Protein AF-A0A8R2D3Z2-F1 (afdb_monomer_lite)

InterPro domains:
  IPR041611 SKICH domain [PF17751] (32-116)

Structure (mmCIF, N/CA/C/O backbone):
data_AF-A0A8R2D3Z2-F1
#
_entry.id   AF-A0A8R2D3Z2-F1
#
loop_
_atom_site.group_PDB
_atom_site.id
_atom_site.type_symbol
_atom_site.label_atom_id
_atom_site.label_alt_id
_atom_site.label_comp_id
_atom_site.label_asym_id
_atom_site.label_entity_id
_atom_site.label_seq_id
_atom_site.pdbx_PDB_ins_code
_atom_site.Cartn_x
_atom_site.Cartn_y
_atom_site.Cartn_z
_atom_site.occupancy
_atom_site.B_iso_or_equiv
_atom_site.auth_seq_id
_atom_site.auth_comp_id
_atom_site.auth_asym_id
_atom_site.auth_atom_id
_atom_site.pdbx_PDB_model_num
ATOM 1 N N . MET A 1 1 ? -45.290 -28.062 -8.069 1.00 36.41 1 MET A N 1
ATOM 2 C CA . MET A 1 1 ? -44.307 -27.201 -8.755 1.00 36.41 1 MET A CA 1
ATOM 3 C C . MET A 1 1 ? -43.462 -26.622 -7.651 1.00 36.41 1 MET A C 1
ATOM 5 O O . MET A 1 1 ? -43.869 -25.654 -7.027 1.00 36.41 1 MET A O 1
ATOM 9 N N . ASP A 1 2 ? -42.390 -27.333 -7.330 1.00 35.09 2 ASP A N 1
ATOM 10 C CA . ASP A 1 2 ? -41.482 -26.964 -6.255 1.00 35.09 2 ASP A CA 1
ATOM 11 C C . ASP A 1 2 ? -40.585 -25.831 -6.749 1.00 35.09 2 ASP A C 1
ATOM 13 O O . ASP A 1 2 ? -39.904 -25.960 -7.770 1.00 35.09 2 ASP A O 1
ATOM 17 N N . GLU A 1 3 ? -40.643 -24.695 -6.059 1.00 37.62 3 GLU A N 1
ATOM 18 C CA . GLU A 1 3 ? -39.737 -23.580 -6.294 1.00 37.62 3 GLU A CA 1
ATOM 19 C C . GLU A 1 3 ? -38.318 -24.009 -5.911 1.00 37.62 3 GLU A C 1
ATOM 21 O O . GLU A 1 3 ? -37.995 -24.257 -4.749 1.00 37.62 3 GLU A O 1
ATOM 26 N N . VAL A 1 4 ? -37.464 -24.107 -6.926 1.00 35.41 4 VAL A N 1
ATOM 27 C CA . VAL A 1 4 ? -36.020 -24.283 -6.782 1.00 35.41 4 VAL A CA 1
ATOM 28 C C . VAL A 1 4 ? -35.468 -23.085 -5.993 1.00 35.41 4 VAL A C 1
ATOM 30 O O . VAL A 1 4 ? -35.732 -21.943 -6.387 1.00 35.41 4 VAL A O 1
ATOM 33 N N . PRO A 1 5 ? -34.693 -23.279 -4.908 1.00 47.25 5 PRO A N 1
ATOM 34 C CA . PRO A 1 5 ? -34.132 -22.159 -4.172 1.00 47.25 5 PRO A CA 1
ATOM 35 C C . PRO A 1 5 ? -33.148 -21.406 -5.065 1.00 47.25 5 PRO A C 1
ATOM 37 O O . PRO A 1 5 ? -32.295 -22.007 -5.721 1.00 47.25 5 PRO A O 1
ATOM 40 N N . LYS A 1 6 ? -33.266 -20.074 -5.067 1.00 45.56 6 LYS A N 1
ATOM 41 C CA . LYS A 1 6 ? -32.294 -19.150 -5.662 1.00 45.56 6 LYS A CA 1
ATOM 42 C C . LYS A 1 6 ? -30.880 -19.580 -5.270 1.00 45.56 6 LYS A C 1
ATOM 44 O O . LYS A 1 6 ? -30.610 -19.733 -4.082 1.00 45.56 6 LYS A O 1
ATOM 49 N N . ASN A 1 7 ? -30.000 -19.722 -6.263 1.00 39.94 7 ASN A N 1
ATOM 50 C CA . ASN A 1 7 ? -28.552 -19.822 -6.081 1.00 39.94 7 ASN A CA 1
ATOM 51 C C . ASN A 1 7 ? -28.096 -18.761 -5.065 1.00 39.94 7 ASN A C 1
ATOM 53 O O . ASN A 1 7 ? -27.974 -17.585 -5.408 1.00 39.94 7 ASN A O 1
ATOM 57 N N . MET A 1 8 ? -27.884 -19.162 -3.810 1.00 44.38 8 MET A N 1
ATOM 58 C CA . MET A 1 8 ? -27.175 -18.350 -2.830 1.00 44.38 8 MET A CA 1
ATOM 59 C C . MET A 1 8 ? -25.722 -18.328 -3.286 1.00 44.38 8 MET A C 1
ATOM 61 O O . MET A 1 8 ? -24.967 -19.268 -3.041 1.00 44.38 8 MET A O 1
ATOM 65 N N . GLU A 1 9 ? -25.343 -17.284 -4.022 1.00 59.62 9 GLU A N 1
ATOM 66 C CA . GLU A 1 9 ? -23.936 -17.022 -4.286 1.00 59.62 9 GLU A CA 1
ATOM 67 C C . GLU A 1 9 ? -23.197 -16.959 -2.950 1.00 59.62 9 GLU A C 1
ATOM 69 O O . GLU A 1 9 ? -23.585 -16.218 -2.047 1.00 59.62 9 GLU A O 1
ATOM 74 N N . SER A 1 10 ? -22.134 -17.753 -2.818 1.00 66.75 10 SER A N 1
ATOM 75 C CA . SER A 1 10 ? -21.325 -17.765 -1.604 1.00 66.75 10 SER A CA 1
ATOM 76 C C . SER A 1 10 ? -20.822 -16.346 -1.295 1.00 66.75 10 SER A C 1
ATOM 78 O O . SER A 1 10 ? -20.351 -15.665 -2.220 1.00 66.75 10 SER A O 1
ATOM 80 N N . PRO A 1 11 ? -20.929 -15.881 -0.037 1.00 79.94 11 PRO A N 1
ATOM 81 C CA . PRO A 1 11 ? -20.542 -14.527 0.346 1.00 79.94 11 PRO A CA 1
ATOM 82 C C . PRO A 1 11 ? -19.058 -14.273 0.056 1.00 79.94 11 PRO A C 1
ATOM 84 O O . PRO A 1 11 ? -18.228 -15.169 0.185 1.00 79.94 11 PRO A O 1
ATOM 87 N N . ALA A 1 12 ? -18.728 -13.043 -0.352 1.00 87.06 12 ALA A N 1
ATOM 88 C CA . ALA A 1 12 ? -17.357 -12.663 -0.704 1.00 87.06 12 ALA A CA 1
ATOM 89 C C . ALA A 1 12 ? -16.409 -12.646 0.508 1.00 87.06 12 ALA A C 1
ATOM 91 O O . ALA A 1 12 ? -15.207 -12.834 0.338 1.00 87.06 12 ALA A O 1
ATOM 92 N N . VAL A 1 13 ? -16.947 -12.434 1.714 1.00 91.12 13 VAL A N 1
ATOM 93 C CA . VAL A 1 13 ? -16.216 -12.469 2.987 1.00 91.12 13 VAL A CA 1
ATOM 94 C C . VAL A 1 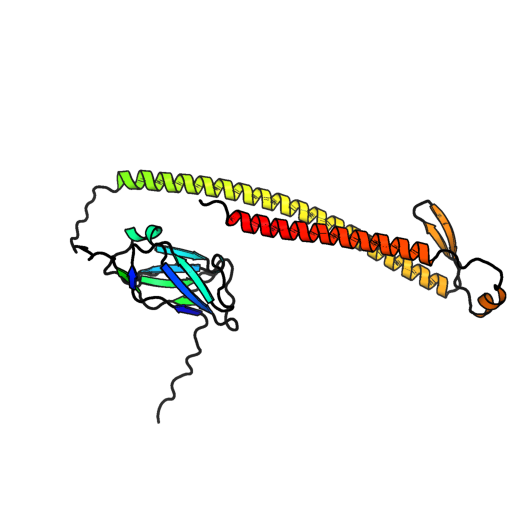13 ? -17.058 -13.203 4.031 1.00 91.12 13 VAL A C 1
ATOM 96 O O . VAL A 1 13 ? -18.267 -12.986 4.115 1.00 91.12 13 VAL A O 1
ATOM 99 N N . ILE A 1 14 ? -16.419 -14.050 4.837 1.00 93.81 14 ILE A N 1
ATOM 100 C CA . ILE A 1 14 ? -17.014 -14.762 5.972 1.00 93.81 14 ILE A CA 1
ATOM 101 C C . ILE A 1 14 ? -16.203 -14.432 7.224 1.00 93.81 14 ILE A C 1
ATOM 103 O O . ILE A 1 14 ? -14.990 -14.644 7.265 1.00 93.81 14 ILE A O 1
ATOM 107 N N . LEU A 1 15 ? -16.886 -13.927 8.252 1.00 95.25 15 LEU A N 1
ATOM 108 C CA . LEU A 1 15 ? -16.315 -13.695 9.576 1.00 95.25 15 LEU A CA 1
ATOM 109 C C . LEU A 1 15 ? -16.691 -14.867 10.480 1.00 95.25 15 LEU A C 1
ATOM 111 O O . LEU A 1 15 ? -17.815 -14.936 10.977 1.00 95.25 15 LEU A O 1
ATOM 115 N N . GLU A 1 16 ? -15.761 -15.793 10.678 1.00 93.94 16 GLU A N 1
ATOM 116 C CA . GLU A 1 16 ? -15.957 -16.931 11.568 1.00 93.94 16 GLU A CA 1
ATOM 117 C C . GLU A 1 16 ? -15.560 -16.548 12.997 1.00 93.94 16 GLU A C 1
ATOM 119 O O . GLU A 1 16 ? -14.434 -16.116 13.282 1.00 93.94 16 GLU A O 1
ATOM 124 N N . THR A 1 17 ? -16.524 -16.705 13.899 1.00 93.38 17 THR A N 1
ATOM 125 C CA . THR A 1 17 ? -16.432 -16.307 15.300 1.00 93.38 17 THR A CA 1
ATOM 126 C C . THR A 1 17 ? -16.909 -17.432 16.210 1.00 93.38 17 THR A C 1
ATOM 128 O O . THR A 1 17 ? -17.700 -18.297 15.830 1.00 93.38 17 THR A O 1
ATOM 131 N N . ASN A 1 18 ? -16.458 -17.403 17.461 1.00 90.31 18 ASN A N 1
ATOM 132 C CA . ASN A 1 18 ? -17.085 -18.199 18.506 1.00 90.31 18 ASN A CA 1
ATOM 133 C C . ASN A 1 18 ? -18.383 -17.523 18.949 1.00 90.31 18 ASN A C 1
ATOM 135 O O . ASN A 1 18 ? -18.448 -16.303 19.078 1.00 90.31 18 ASN A O 1
ATOM 139 N N . LYS A 1 19 ? -19.398 -18.318 19.303 1.00 89.19 19 LYS A N 1
ATOM 140 C CA . LYS A 1 19 ? -20.655 -17.787 19.868 1.00 89.19 19 LYS A CA 1
ATOM 141 C C . LYS A 1 19 ? -20.443 -17.038 21.187 1.00 89.19 19 LYS A C 1
ATOM 143 O O . LYS A 1 19 ? -21.233 -16.164 21.539 1.00 89.19 19 LYS A O 1
ATOM 148 N N . ARG A 1 20 ? -19.411 -17.420 21.943 1.00 90.12 20 ARG A N 1
ATOM 149 C CA . ARG A 1 20 ? -19.068 -16.840 23.241 1.00 90.12 20 ARG A CA 1
ATOM 150 C C . ARG A 1 20 ? -17.571 -16.601 23.345 1.00 90.12 20 ARG A C 1
ATOM 152 O O . ARG A 1 20 ? -16.789 -17.460 22.944 1.00 90.12 20 ARG A O 1
ATOM 159 N N . TYR A 1 21 ? -17.206 -15.472 23.935 1.00 90.75 21 TYR A N 1
ATOM 160 C CA . TYR A 1 21 ? -15.828 -15.115 24.254 1.00 90.75 21 TYR A CA 1
ATOM 161 C C . TYR A 1 21 ? -15.698 -14.753 25.730 1.00 90.75 21 TYR A C 1
ATOM 163 O O . TYR A 1 21 ? -16.608 -14.148 26.300 1.00 90.75 21 TYR A O 1
ATOM 171 N N . PHE A 1 22 ? -14.567 -15.101 26.343 1.00 89.38 22 PHE A N 1
ATOM 172 C CA . PHE A 1 22 ? -14.280 -14.681 27.709 1.00 89.38 22 PHE A CA 1
ATOM 173 C C . PHE A 1 22 ? -13.633 -13.297 27.714 1.00 89.38 22 PHE A C 1
ATOM 175 O O . PHE A 1 22 ? -12.651 -13.066 27.009 1.00 89.38 22 PHE A O 1
ATOM 182 N N . ILE A 1 23 ? -14.157 -12.373 28.522 1.00 87.12 23 ILE A N 1
ATOM 183 C CA . ILE A 1 23 ? -13.608 -11.007 28.638 1.00 87.12 23 ILE A CA 1
ATOM 184 C C . ILE A 1 23 ? -12.177 -11.027 29.189 1.00 87.12 23 ILE A C 1
ATOM 186 O O . ILE A 1 23 ? -11.367 -10.162 28.867 1.00 87.12 23 ILE A O 1
ATOM 190 N N . GLU A 1 24 ? -11.848 -12.020 30.010 1.00 86.94 24 GLU A N 1
ATOM 191 C CA . GLU A 1 24 ? -10.528 -12.173 30.618 1.00 86.94 24 GLU A CA 1
ATOM 192 C C . GLU A 1 24 ? -9.499 -12.827 29.692 1.00 86.94 24 GLU A C 1
ATOM 194 O O . GLU A 1 24 ? -8.339 -12.977 30.085 1.00 86.94 24 GLU A O 1
ATOM 199 N N . ASP A 1 25 ? -9.885 -13.255 28.488 1.00 86.12 25 ASP A N 1
ATOM 200 C CA . ASP A 1 25 ? -8.916 -13.787 27.538 1.00 86.12 25 ASP A CA 1
ATOM 201 C C . ASP A 1 25 ? -7.930 -12.706 27.097 1.00 86.12 25 ASP A C 1
ATOM 203 O O . ASP A 1 25 ? -8.261 -11.533 26.923 1.00 86.12 25 ASP A O 1
ATOM 207 N N . LYS A 1 26 ? -6.673 -13.119 26.907 1.00 84.69 26 LYS A N 1
ATOM 208 C CA . LYS A 1 26 ? -5.609 -12.218 26.450 1.00 84.69 26 LYS A CA 1
ATOM 209 C C . LYS A 1 26 ? -5.906 -11.672 25.051 1.00 84.69 26 LYS A C 1
ATOM 211 O O . LYS A 1 26 ? -5.615 -10.517 24.769 1.00 84.69 26 LYS A O 1
ATOM 216 N N . PHE A 1 27 ? -6.470 -12.515 24.189 1.00 86.19 27 PHE A N 1
ATOM 217 C CA . PHE A 1 27 ? -6.836 -12.159 22.828 1.00 86.19 27 PHE A CA 1
ATOM 218 C C . PHE A 1 27 ? -8.155 -12.813 22.447 1.00 86.19 27 PHE A C 1
ATOM 220 O O . PHE A 1 27 ? -8.372 -13.993 22.720 1.00 86.19 27 PHE A O 1
ATOM 227 N N . LEU A 1 28 ? -8.980 -12.059 21.735 1.00 88.75 28 LEU A N 1
ATOM 228 C CA . LEU A 1 28 ? -10.108 -12.568 20.981 1.00 88.75 28 LEU A CA 1
ATOM 229 C C . LEU A 1 28 ? -9.669 -12.730 19.528 1.00 88.75 28 LEU A C 1
ATOM 231 O O . LEU A 1 28 ? -9.124 -11.800 18.939 1.00 88.75 28 LEU A O 1
ATOM 235 N N . ILE A 1 29 ? -9.910 -13.906 18.950 1.00 90.88 29 ILE A N 1
ATOM 236 C CA . ILE A 1 29 ? -9.553 -14.200 17.560 1.00 90.88 29 ILE A CA 1
ATOM 237 C C . ILE A 1 29 ? -10.821 -14.257 16.708 1.00 90.88 29 ILE A C 1
ATOM 239 O O . ILE A 1 29 ? -11.785 -14.942 17.067 1.00 90.88 29 ILE A O 1
ATOM 243 N N . VAL A 1 30 ? -10.785 -13.555 15.577 1.00 92.81 30 VAL A N 1
ATOM 244 C CA . VAL A 1 30 ? -11.763 -13.648 14.488 1.00 92.81 30 VAL A CA 1
ATOM 245 C C . VAL A 1 30 ? -11.033 -14.145 13.247 1.00 92.81 30 VAL A C 1
ATOM 247 O O . VAL A 1 30 ? -10.034 -13.548 12.836 1.00 92.81 30 VAL A O 1
ATOM 250 N N . ASN A 1 31 ? -11.520 -15.233 12.652 1.00 92.50 31 ASN A N 1
ATOM 251 C CA . ASN A 1 31 ? -11.012 -15.693 11.364 1.00 92.50 31 ASN A CA 1
ATOM 252 C C . ASN A 1 31 ? -11.812 -14.987 10.263 1.00 92.50 31 ASN A C 1
ATOM 254 O O . ASN A 1 31 ? -13.034 -15.107 10.193 1.00 92.50 31 ASN A O 1
ATOM 258 N N . CYS A 1 32 ? -11.127 -14.237 9.409 1.00 92.81 32 CYS A N 1
ATOM 259 C CA . CYS A 1 32 ? -11.724 -13.555 8.270 1.00 92.81 32 CYS A CA 1
ATOM 260 C C . CYS A 1 32 ? -11.327 -14.285 6.988 1.00 92.81 32 CYS A C 1
ATOM 262 O O . CYS A 1 32 ? -10.182 -14.177 6.543 1.00 92.81 32 CYS A O 1
ATOM 264 N N . PHE A 1 33 ? -12.280 -14.993 6.389 1.00 91.25 33 PHE A N 1
ATOM 265 C CA . PHE A 1 33 ? -12.112 -15.680 5.113 1.00 91.25 33 PHE A CA 1
ATOM 266 C C . PHE A 1 33 ? -12.637 -14.812 3.977 1.00 91.25 33 PHE A C 1
ATOM 268 O O . PHE A 1 33 ? -13.706 -14.220 4.102 1.00 91.25 33 PHE A O 1
ATOM 275 N N . TYR A 1 34 ? -11.923 -14.751 2.859 1.00 89.06 34 TYR A N 1
ATOM 276 C CA . TYR A 1 34 ? -12.351 -13.999 1.682 1.00 89.06 34 TYR A CA 1
ATOM 277 C C . TYR A 1 34 ? -12.177 -14.811 0.403 1.00 89.06 34 TYR A C 1
ATOM 279 O O . TYR A 1 34 ? -11.188 -15.521 0.208 1.00 89.06 34 TYR A O 1
ATOM 287 N N . ASP A 1 35 ? -13.144 -14.671 -0.500 1.00 87.50 35 ASP A N 1
ATOM 288 C CA . ASP A 1 35 ? -13.037 -15.184 -1.858 1.00 87.50 35 ASP A CA 1
ATOM 289 C C . ASP A 1 35 ? -12.153 -14.237 -2.674 1.00 87.50 35 ASP A C 1
ATOM 291 O O . ASP A 1 35 ? -12.599 -13.184 -3.137 1.00 87.50 35 ASP A O 1
ATOM 295 N N . GLN A 1 36 ? -10.895 -14.637 -2.874 1.00 82.31 36 GLN A N 1
ATOM 296 C CA . GLN A 1 36 ? -9.900 -13.890 -3.651 1.00 82.31 36 GLN A CA 1
ATOM 297 C C . GLN A 1 36 ? -10.369 -13.508 -5.062 1.00 82.31 36 GLN A C 1
ATOM 299 O O . GLN A 1 36 ? -9.835 -12.570 -5.650 1.00 82.31 36 GLN A O 1
ATOM 304 N N . LYS A 1 37 ? -11.332 -14.240 -5.639 1.00 83.56 37 LYS A N 1
ATOM 305 C CA . LYS A 1 37 ? -11.868 -13.940 -6.972 1.00 83.56 37 LYS A CA 1
ATOM 306 C C . LYS A 1 37 ? -12.887 -12.805 -6.945 1.00 83.56 37 LYS A C 1
ATOM 308 O O . LYS A 1 37 ? -13.104 -12.173 -7.974 1.00 83.56 37 LYS A O 1
ATOM 313 N N . LYS A 1 38 ? -13.527 -12.568 -5.796 1.00 84.31 38 LYS A N 1
ATOM 314 C CA . LYS A 1 38 ? -14.590 -11.570 -5.620 1.00 84.31 38 LYS A CA 1
ATOM 315 C C . LYS A 1 38 ? -14.099 -10.304 -4.934 1.00 84.31 38 LYS A C 1
ATOM 317 O O . LYS A 1 38 ? -14.615 -9.229 -5.227 1.00 84.31 38 LYS A O 1
ATOM 322 N N . ILE A 1 39 ? -13.136 -10.422 -4.021 1.00 83.62 39 ILE A N 1
ATOM 323 C CA . ILE A 1 39 ? -12.629 -9.293 -3.245 1.00 83.62 39 ILE A CA 1
ATOM 324 C C . ILE A 1 39 ? -11.131 -9.430 -2.961 1.00 83.62 39 ILE A C 1
ATOM 326 O O . ILE A 1 39 ? -10.619 -10.514 -2.686 1.00 83.62 39 ILE A O 1
ATOM 330 N N . SER A 1 40 ? -10.435 -8.295 -2.993 1.00 83.44 40 SER A N 1
ATOM 331 C CA . SER A 1 40 ? -9.084 -8.154 -2.456 1.00 83.44 40 SER A CA 1
ATOM 332 C C . SER A 1 40 ? -9.139 -7.147 -1.311 1.00 83.44 40 SER A C 1
ATOM 334 O O . SER A 1 40 ? -9.528 -6.014 -1.582 1.00 83.44 40 SER A O 1
ATOM 336 N N . PRO A 1 41 ? -8.744 -7.513 -0.080 1.00 83.06 41 PRO A N 1
ATOM 337 C CA . PRO A 1 41 ? -8.655 -6.578 1.043 1.00 83.06 41 PRO A CA 1
ATOM 338 C C . PRO A 1 41 ? -7.663 -5.439 0.783 1.00 83.06 41 PRO A C 1
ATOM 340 O O . PRO A 1 41 ? -6.614 -5.655 0.166 1.00 83.06 41 PRO A O 1
ATOM 343 N N . TRP A 1 42 ? -7.992 -4.236 1.247 1.00 80.94 42 TRP A N 1
ATOM 344 C CA . TRP A 1 42 ? -7.169 -3.028 1.150 1.00 80.94 42 TRP A CA 1
ATOM 345 C C . TRP A 1 42 ? -6.566 -2.649 2.505 1.00 80.94 42 TRP A C 1
ATOM 347 O O . TRP A 1 42 ? -7.060 -3.027 3.564 1.00 80.94 42 TRP A O 1
ATOM 357 N N . LEU A 1 43 ? -5.498 -1.843 2.471 1.00 80.19 43 LEU A N 1
ATOM 358 C CA . LEU A 1 43 ? -4.771 -1.377 3.665 1.00 80.19 43 LEU A CA 1
ATOM 359 C C . LEU A 1 43 ? -5.650 -0.648 4.687 1.00 80.19 43 LEU A C 1
ATOM 361 O O . LEU A 1 43 ? -5.322 -0.629 5.864 1.00 80.19 43 LEU A O 1
ATOM 365 N N . LYS A 1 44 ? -6.741 -0.029 4.233 1.00 86.75 44 LYS A N 1
ATOM 366 C CA . LYS A 1 44 ? -7.651 0.751 5.075 1.00 86.75 44 LYS A CA 1
ATOM 367 C C . LYS A 1 44 ? -8.965 0.038 5.358 1.00 86.75 44 LYS A C 1
ATOM 369 O O . LYS A 1 44 ? -9.859 0.686 5.878 1.00 86.75 44 LYS A O 1
ATOM 374 N N . ASP A 1 45 ? -9.102 -1.235 5.001 1.00 89.31 45 ASP A N 1
ATOM 375 C CA . ASP A 1 45 ? -10.275 -2.019 5.385 1.00 89.31 45 ASP A CA 1
ATOM 376 C C . ASP A 1 45 ? -10.129 -2.441 6.850 1.00 89.31 45 ASP A C 1
ATOM 378 O O . ASP A 1 45 ? -9.025 -2.759 7.304 1.00 89.31 45 ASP A O 1
ATOM 382 N N . TRP A 1 46 ? -11.228 -2.457 7.601 1.00 94.38 46 TRP A N 1
ATOM 383 C CA . TRP A 1 46 ? -11.206 -2.787 9.026 1.00 94.38 46 TRP A CA 1
ATOM 384 C C . TRP A 1 46 ? -12.340 -3.718 9.420 1.00 94.38 46 TRP A C 1
ATOM 386 O O . TRP A 1 46 ? -13.389 -3.789 8.778 1.00 94.38 46 TRP A O 1
ATOM 396 N N . ILE A 1 47 ? -12.134 -4.417 10.531 1.00 95.94 47 ILE A N 1
ATOM 397 C CA . ILE A 1 47 ? -13.194 -5.138 11.224 1.00 95.94 47 ILE A CA 1
ATOM 398 C C . ILE A 1 47 ? -13.407 -4.469 12.576 1.00 95.94 47 ILE A C 1
ATOM 400 O O . ILE A 1 47 ? -12.484 -4.366 13.382 1.00 95.94 47 ILE A O 1
ATOM 404 N N . GLY A 1 48 ? -14.632 -4.007 12.816 1.00 94.31 48 GLY A N 1
ATOM 405 C CA . GLY A 1 48 ? -15.046 -3.407 14.081 1.00 94.31 48 GLY A CA 1
ATOM 406 C C . GLY A 1 48 ? -15.979 -4.316 14.876 1.00 94.31 48 GLY A C 1
ATOM 407 O O . GLY A 1 48 ? -16.741 -5.090 14.297 1.00 94.31 48 GLY A O 1
ATOM 408 N N . LEU A 1 49 ? -15.937 -4.204 16.201 1.00 95.38 49 LEU A N 1
ATOM 409 C CA . LEU A 1 49 ? -16.890 -4.820 17.122 1.00 95.38 49 LEU A CA 1
ATOM 410 C C . LEU A 1 49 ? -17.984 -3.813 17.487 1.00 95.38 49 LEU A C 1
ATOM 412 O O . LEU A 1 49 ? -17.691 -2.731 18.000 1.00 95.38 49 LEU A O 1
ATOM 416 N N . TYR A 1 50 ? -19.242 -4.193 17.286 1.00 94.38 50 TYR A N 1
ATOM 417 C CA . TYR A 1 50 ? -20.399 -3.331 17.526 1.00 94.38 50 TYR A CA 1
ATOM 418 C C . TYR A 1 50 ? -21.456 -4.046 18.376 1.00 94.38 50 TYR A C 1
ATOM 420 O O . TYR A 1 50 ? -21.611 -5.264 18.254 1.00 94.38 50 TYR A O 1
ATOM 428 N N . PRO A 1 51 ? -22.225 -3.327 19.212 1.00 92.88 51 PRO A N 1
ATOM 429 C CA . PRO A 1 51 ? -23.484 -3.842 19.743 1.00 92.88 51 PRO A CA 1
ATOM 430 C C . PRO A 1 51 ? -24.458 -4.125 18.592 1.00 92.88 51 PRO A C 1
ATOM 432 O O . PRO A 1 51 ? -24.596 -3.297 17.690 1.00 92.88 51 PRO A O 1
ATOM 435 N N . CYS A 1 52 ? -25.159 -5.262 18.622 1.00 89.12 52 CYS A N 1
ATOM 436 C CA . CYS A 1 52 ? -26.111 -5.624 17.560 1.00 89.12 52 CYS A CA 1
ATOM 437 C C . CYS A 1 52 ? -27.243 -4.597 17.407 1.00 89.12 52 CYS A C 1
ATOM 439 O O . CYS A 1 52 ? -27.696 -4.339 16.296 1.00 89.12 52 CYS A O 1
ATOM 441 N N . ASP A 1 53 ? -27.671 -3.989 18.514 1.00 80.19 53 ASP A N 1
ATOM 442 C CA . ASP A 1 53 ? -28.846 -3.113 18.543 1.00 80.19 53 ASP A CA 1
ATOM 443 C C . ASP A 1 53 ? -28.568 -1.707 17.976 1.00 80.19 53 ASP A C 1
ATOM 445 O O . ASP A 1 53 ? -29.498 -0.925 17.782 1.00 80.19 53 ASP A O 1
ATOM 449 N N . ASN A 1 54 ? -27.299 -1.351 17.726 1.00 71.88 54 ASN A N 1
ATOM 450 C CA . ASN A 1 54 ? -26.916 -0.010 17.280 1.00 71.88 54 ASN A CA 1
ATOM 451 C C . ASN A 1 54 ? -25.552 0.002 16.564 1.00 71.88 54 ASN A C 1
ATOM 453 O O . ASN A 1 54 ? -24.524 0.356 17.148 1.00 71.88 54 ASN A O 1
ATOM 457 N N . VAL A 1 55 ? -25.541 -0.364 15.280 1.00 81.88 55 VAL A N 1
ATOM 458 C CA . VAL A 1 55 ? -24.329 -0.317 14.449 1.00 81.88 55 VAL A CA 1
ATOM 459 C C . VAL A 1 55 ? -24.149 1.084 13.866 1.00 81.88 55 VAL A C 1
ATOM 461 O O . VAL A 1 55 ? -24.695 1.420 12.817 1.00 81.88 55 VAL A O 1
ATOM 464 N N . LYS A 1 56 ? -23.341 1.902 14.537 1.00 83.38 56 LYS A N 1
ATOM 465 C CA . LYS A 1 56 ? -22.832 3.169 14.003 1.00 83.38 56 LYS A CA 1
ATOM 466 C C . LYS A 1 56 ? -21.392 2.972 13.564 1.00 83.38 56 LYS A C 1
ATOM 468 O O . LYS A 1 56 ? -20.517 2.853 14.411 1.00 83.38 56 LYS A O 1
ATOM 473 N N . LEU A 1 57 ? -21.130 2.952 12.257 1.00 82.25 57 LEU A N 1
ATOM 474 C CA . LEU A 1 57 ? -19.809 2.583 11.717 1.00 82.25 57 LEU A CA 1
ATOM 475 C C . LEU A 1 57 ? -18.644 3.423 12.272 1.00 82.25 57 LEU A C 1
ATOM 477 O O . LEU A 1 57 ? -17.538 2.907 12.389 1.00 82.25 57 LEU A O 1
ATOM 481 N N . TYR A 1 58 ? -18.909 4.674 12.655 1.00 81.69 58 TYR A N 1
ATOM 482 C CA . TYR A 1 58 ? -17.947 5.623 13.226 1.00 81.69 58 TYR A CA 1
ATOM 483 C C . TYR A 1 58 ? -17.731 5.477 14.749 1.00 81.69 58 TYR A C 1
ATOM 485 O O . TYR A 1 58 ? -16.858 6.140 15.300 1.00 81.69 58 TYR A O 1
ATOM 493 N N . GLU A 1 59 ? -18.490 4.611 15.430 1.00 85.81 59 GLU A N 1
ATOM 494 C CA . GLU A 1 59 ? -18.407 4.347 16.878 1.00 85.81 59 GLU A CA 1
ATOM 495 C C . GLU A 1 59 ? -18.267 2.831 17.176 1.00 85.81 59 GLU A C 1
ATOM 497 O O . GLU A 1 59 ? -19.109 2.259 17.876 1.00 85.81 59 GLU A O 1
ATOM 502 N N . PRO A 1 60 ? -17.242 2.125 16.652 1.00 90.56 60 PRO A N 1
ATOM 503 C CA . PRO A 1 60 ? -16.960 0.761 17.097 1.00 90.56 60 PRO A CA 1
ATOM 504 C C . PRO A 1 60 ? -16.502 0.747 18.562 1.00 90.56 60 PRO A C 1
ATOM 506 O O . PRO A 1 60 ? -15.824 1.665 19.021 1.00 90.56 60 PRO A O 1
ATOM 509 N N . LEU A 1 61 ? -16.790 -0.340 19.284 1.00 88.06 61 LEU A N 1
ATOM 510 C CA . LEU A 1 61 ? -16.205 -0.577 20.613 1.00 88.06 61 LEU A CA 1
ATOM 511 C C . LEU A 1 61 ? -14.686 -0.756 20.527 1.00 88.06 61 LEU A C 1
ATOM 513 O O . LEU A 1 61 ? -13.950 -0.325 21.411 1.00 88.06 61 LEU A O 1
ATOM 517 N N . ILE A 1 62 ? -14.245 -1.415 19.459 1.00 91.62 62 ILE A N 1
ATOM 518 C CA . ILE A 1 62 ? -12.855 -1.571 19.040 1.00 91.62 62 ILE A CA 1
ATOM 519 C C . ILE A 1 62 ? -12.847 -1.922 17.550 1.00 91.62 62 ILE A C 1
ATOM 521 O O . ILE A 1 62 ? -13.816 -2.500 17.050 1.00 91.62 62 ILE A O 1
ATOM 525 N N . PHE A 1 63 ? -11.770 -1.605 16.842 1.00 93.81 63 PHE A N 1
ATOM 526 C CA . PHE A 1 63 ? -11.552 -2.056 15.474 1.00 93.81 63 PHE A CA 1
ATOM 527 C C . PHE A 1 63 ? -10.080 -2.388 15.247 1.00 93.81 63 PHE A C 1
ATOM 529 O O . PHE A 1 63 ? -9.221 -1.888 15.968 1.00 93.81 63 PHE A O 1
ATOM 536 N N . GLU A 1 64 ? -9.821 -3.206 14.235 1.00 91.62 64 GLU A N 1
ATOM 537 C CA . GLU A 1 64 ? -8.480 -3.540 13.754 1.00 91.62 64 GLU A CA 1
ATOM 538 C C . GLU A 1 64 ? -8.470 -3.477 12.225 1.00 91.62 64 GLU A C 1
ATOM 540 O O . GLU A 1 64 ? -9.447 -3.882 11.577 1.00 91.62 64 GLU A O 1
ATOM 545 N N . TYR A 1 65 ? -7.381 -2.976 11.637 1.00 90.44 65 TYR A N 1
ATOM 546 C CA . TYR A 1 65 ? -7.212 -3.006 10.186 1.00 90.44 65 TYR A CA 1
ATOM 547 C C . TYR A 1 65 ? -6.895 -4.425 9.725 1.00 90.44 65 TYR A C 1
ATOM 549 O O . TYR A 1 65 ? -6.077 -5.134 10.308 1.00 90.44 65 TYR A O 1
ATOM 557 N N . VAL A 1 66 ? -7.529 -4.849 8.635 1.00 86.12 66 VAL A N 1
ATOM 558 C CA . VAL A 1 66 ? -7.430 -6.230 8.143 1.00 86.12 66 VAL A CA 1
ATOM 559 C C . VAL A 1 66 ? -5.990 -6.580 7.758 1.00 86.12 66 VAL A C 1
ATOM 561 O O . VAL A 1 66 ? -5.520 -7.682 8.039 1.00 86.12 66 VAL A O 1
ATOM 564 N N . MET A 1 67 ? -5.284 -5.637 7.130 1.00 80.38 67 MET A N 1
ATOM 565 C CA . MET A 1 67 ? -3.935 -5.841 6.593 1.00 80.38 67 MET A CA 1
ATOM 566 C C . MET A 1 67 ? -2.819 -5.793 7.646 1.00 80.38 67 MET A C 1
ATOM 568 O O . MET A 1 67 ? -1.705 -6.205 7.327 1.00 80.38 67 MET A O 1
ATOM 572 N N . ASP A 1 68 ? -3.104 -5.363 8.879 1.00 79.75 68 ASP A N 1
ATOM 573 C CA . ASP A 1 68 ? -2.115 -5.325 9.970 1.00 79.75 68 ASP A CA 1
ATOM 574 C C . ASP A 1 68 ? -1.851 -6.722 10.561 1.00 79.75 68 ASP A C 1
ATOM 576 O O . ASP A 1 68 ? -0.892 -6.937 11.310 1.00 79.75 68 ASP A O 1
ATOM 580 N N . HIS A 1 69 ? -2.682 -7.704 10.198 1.00 77.56 69 HIS A N 1
ATOM 581 C CA . HIS A 1 69 ? -2.572 -9.084 10.648 1.00 77.56 69 HIS A CA 1
ATOM 582 C C . HIS A 1 69 ? -1.967 -9.998 9.568 1.00 77.56 69 HIS A C 1
ATOM 584 O O . HIS A 1 69 ? -2.266 -9.858 8.380 1.00 77.56 69 HIS A O 1
ATOM 590 N N . PRO A 1 70 ? -1.145 -10.993 9.955 1.00 66.75 70 PRO A N 1
ATOM 591 C CA . PRO A 1 70 ? -0.537 -11.913 9.002 1.00 66.75 70 PRO A CA 1
ATOM 592 C C . PRO A 1 70 ? -1.593 -12.801 8.325 1.00 66.75 70 PRO A C 1
ATOM 594 O O . PRO A 1 70 ? -2.473 -13.361 8.988 1.00 66.75 70 PRO A O 1
ATOM 597 N N . ARG A 1 71 ? -1.459 -12.982 7.005 1.00 74.94 71 ARG A N 1
ATOM 598 C CA . ARG A 1 71 ? -2.185 -14.017 6.249 1.00 74.94 71 ARG A CA 1
ATOM 599 C C . ARG A 1 71 ? -1.680 -15.397 6.662 1.00 74.94 71 ARG A C 1
ATOM 601 O O . ARG A 1 71 ? -0.471 -15.612 6.704 1.00 74.94 71 ARG A O 1
ATOM 608 N N . ILE A 1 72 ? -2.590 -16.326 6.953 1.00 66.38 72 ILE A N 1
ATOM 609 C CA . ILE A 1 72 ? -2.238 -17.687 7.408 1.00 66.38 72 ILE A CA 1
ATOM 610 C C . ILE A 1 72 ? -2.381 -18.706 6.284 1.00 66.38 72 ILE A C 1
ATOM 612 O O . ILE A 1 72 ? -1.490 -19.523 6.071 1.00 66.38 72 ILE A O 1
ATOM 616 N N . ASP A 1 73 ? -3.477 -18.622 5.542 1.00 64.31 73 ASP A N 1
ATOM 617 C CA . ASP A 1 73 ? -3.622 -19.216 4.220 1.00 64.31 73 ASP A CA 1
ATOM 618 C C . ASP A 1 73 ? -3.960 -18.078 3.253 1.00 64.31 73 ASP A C 1
ATOM 620 O O . ASP A 1 73 ? -4.381 -17.003 3.687 1.00 64.31 73 ASP A O 1
ATOM 624 N N . GLY A 1 74 ? -3.743 -18.260 1.950 1.00 64.38 74 GLY A N 1
ATOM 625 C CA . GLY A 1 74 ? -3.921 -17.181 0.972 1.00 64.38 74 GLY A CA 1
ATOM 626 C C . GLY A 1 74 ? -5.280 -16.464 1.049 1.00 64.38 74 GLY A C 1
ATOM 627 O O . GLY A 1 74 ? -5.381 -15.337 0.565 1.00 64.38 74 GLY A O 1
ATOM 628 N N . SER A 1 75 ? -6.295 -17.070 1.663 1.00 79.94 75 SER A N 1
ATOM 629 C CA . SER A 1 75 ? -7.675 -16.600 1.793 1.00 79.94 75 SER A CA 1
ATOM 630 C C . SER A 1 75 ? -8.115 -16.262 3.226 1.00 79.94 75 SER A C 1
ATOM 632 O O . SER A 1 75 ? -9.289 -15.949 3.414 1.00 79.94 75 SER A O 1
ATOM 634 N N . CYS A 1 76 ? -7.231 -16.309 4.230 1.00 85.88 76 CYS A N 1
ATOM 635 C CA . CYS A 1 76 ? -7.609 -16.153 5.638 1.00 85.88 76 CYS A CA 1
ATOM 636 C C . CYS A 1 76 ? -6.674 -15.222 6.425 1.00 85.88 76 CYS A C 1
ATOM 638 O O . CYS A 1 76 ? -5.455 -15.428 6.488 1.00 85.88 76 CYS A O 1
ATOM 640 N N . TYR A 1 77 ? -7.278 -14.244 7.105 1.00 87.06 77 TYR A N 1
ATOM 641 C CA . TYR A 1 77 ? -6.634 -13.417 8.127 1.00 87.06 77 TYR A CA 1
ATOM 642 C C . TYR A 1 77 ? -7.126 -13.790 9.523 1.00 87.06 77 TYR A C 1
ATOM 644 O O . TYR A 1 77 ? -8.331 -13.890 9.756 1.00 87.06 77 TYR A O 1
ATOM 652 N N . LYS A 1 78 ? -6.199 -13.914 10.481 1.00 90.06 78 LYS A N 1
ATOM 653 C CA . LYS A 1 78 ? -6.539 -13.997 11.909 1.00 90.06 78 LYS A CA 1
ATOM 654 C C . LYS A 1 78 ? -6.414 -12.637 12.564 1.00 90.06 78 LYS A C 1
ATOM 656 O O . LYS A 1 78 ? -5.319 -12.229 12.951 1.00 90.06 78 LYS A O 1
ATOM 661 N N . ILE A 1 79 ? -7.556 -11.989 12.729 1.00 91.38 79 ILE A N 1
ATOM 662 C CA . ILE A 1 79 ? -7.659 -10.696 13.391 1.00 91.38 79 ILE A CA 1
ATOM 663 C C . ILE A 1 79 ? -7.688 -10.931 14.896 1.00 91.38 79 ILE A C 1
ATOM 665 O O . ILE A 1 79 ? -8.439 -11.778 15.391 1.00 91.38 79 ILE A O 1
ATOM 669 N N . LYS A 1 80 ? -6.829 -10.216 15.619 1.00 91.38 80 LYS A N 1
ATOM 670 C CA . LYS A 1 80 ? -6.671 -10.350 17.068 1.00 91.38 80 LYS A CA 1
ATOM 671 C C . LYS A 1 80 ? -7.113 -9.064 17.738 1.00 91.38 80 LYS A C 1
ATOM 673 O O . LYS A 1 80 ? -6.467 -8.044 17.568 1.00 91.38 80 LYS A O 1
ATOM 678 N N . PHE A 1 81 ? -8.144 -9.157 18.561 1.00 88.31 81 PHE A N 1
ATOM 679 C CA . PHE A 1 81 ? -8.597 -8.068 19.415 1.00 88.31 81 PHE A CA 1
ATOM 680 C C . PHE A 1 81 ? -8.102 -8.288 20.840 1.00 88.31 81 PHE A C 1
ATOM 682 O O . PHE A 1 81 ? -7.983 -9.431 21.286 1.00 88.31 81 PHE A O 1
ATOM 689 N N . VAL A 1 82 ? -7.849 -7.202 21.569 1.00 87.00 82 VAL A N 1
ATOM 690 C CA . VAL A 1 82 ? -7.413 -7.224 22.973 1.00 87.00 82 VAL A CA 1
ATOM 691 C C . VAL A 1 82 ? -8.601 -6.833 23.866 1.00 87.00 82 VAL A C 1
ATOM 693 O O . VAL A 1 82 ? -8.899 -5.640 23.978 1.00 87.00 82 VAL A O 1
ATOM 696 N N . PRO A 1 83 ? -9.309 -7.798 24.498 1.00 84.19 83 PRO A N 1
ATOM 697 C CA . PRO A 1 83 ? -10.522 -7.534 25.279 1.00 84.19 83 PRO A CA 1
ATOM 698 C C . PRO A 1 83 ? -10.372 -6.459 26.349 1.00 84.19 83 PRO A C 1
ATOM 700 O O . PRO A 1 83 ? -11.292 -5.678 26.582 1.00 84.19 83 PRO A O 1
ATOM 703 N N . GLN A 1 84 ? -9.193 -6.355 26.964 1.00 80.12 84 GLN A N 1
ATOM 704 C CA . GLN A 1 84 ? -8.902 -5.400 28.035 1.00 80.12 84 GLN A CA 1
ATOM 705 C C . GLN A 1 84 ? -9.107 -3.937 27.602 1.00 80.12 84 GLN A C 1
ATOM 707 O O . GLN A 1 84 ? -9.384 -3.090 28.451 1.00 80.12 84 GLN A O 1
ATOM 712 N N . LEU A 1 85 ? -9.017 -3.642 26.299 1.00 79.94 85 LEU A N 1
ATOM 713 C CA . LEU A 1 85 ? -9.217 -2.299 25.751 1.00 79.94 85 LEU A CA 1
ATOM 714 C C . LEU A 1 85 ? -10.691 -1.871 25.722 1.00 79.94 85 LEU A C 1
ATOM 716 O O . LEU A 1 85 ? -10.972 -0.679 25.797 1.00 79.94 85 LEU A O 1
ATOM 720 N N . PHE A 1 86 ? -11.629 -2.821 25.658 1.00 83.12 86 PHE A N 1
ATOM 721 C CA . PHE A 1 86 ? -13.065 -2.539 25.523 1.00 83.12 86 PHE A CA 1
ATOM 722 C C . PHE A 1 86 ? -13.944 -3.218 26.586 1.00 83.12 86 PHE A C 1
ATOM 724 O O . PHE A 1 86 ? -15.146 -2.969 26.636 1.00 83.12 86 PHE A O 1
ATOM 731 N N . ALA A 1 87 ? -13.363 -4.015 27.489 1.00 83.06 87 ALA A N 1
ATOM 732 C CA . ALA A 1 87 ? -14.066 -4.789 28.517 1.00 83.06 87 ALA A CA 1
ATOM 733 C C . ALA A 1 87 ? -15.036 -3.963 29.378 1.00 83.06 87 ALA A C 1
ATOM 735 O O . ALA A 1 87 ? -16.105 -4.444 29.736 1.00 83.06 87 ALA A O 1
ATOM 736 N N . LYS A 1 88 ? -14.691 -2.706 29.692 1.00 82.44 88 LYS A N 1
ATOM 737 C CA . LYS A 1 88 ? -15.538 -1.810 30.507 1.00 82.44 88 LYS A CA 1
ATOM 738 C C . LYS A 1 88 ? -16.849 -1.419 29.818 1.00 82.44 88 LYS A C 1
ATOM 740 O O . LYS A 1 88 ? -17.793 -1.037 30.501 1.00 82.44 88 LYS A O 1
ATOM 745 N N . SER A 1 89 ? -16.886 -1.492 28.491 1.00 83.06 89 SER A N 1
ATOM 746 C CA . SER A 1 89 ? -18.040 -1.138 27.659 1.00 83.06 89 SER A CA 1
ATOM 747 C C . SER A 1 89 ? -18.890 -2.360 27.295 1.00 83.06 89 SER A C 1
ATOM 749 O O . SER A 1 89 ? -19.880 -2.238 26.575 1.00 83.06 89 SER A O 1
ATOM 751 N N . ILE A 1 90 ? -18.497 -3.548 27.763 1.00 85.25 90 ILE A N 1
ATOM 752 C CA . ILE A 1 90 ? -19.200 -4.799 27.509 1.00 85.25 90 ILE A CA 1
ATOM 753 C C . ILE A 1 90 ? -20.174 -5.103 28.646 1.00 85.25 90 ILE A C 1
ATOM 755 O O . ILE A 1 90 ? -19.843 -5.043 29.828 1.00 85.25 90 ILE A O 1
ATOM 759 N N . HIS A 1 91 ? -21.381 -5.505 28.266 1.00 84.75 91 HIS A N 1
ATOM 760 C CA . HIS A 1 91 ? -22.408 -6.037 29.142 1.00 84.75 91 HIS A CA 1
ATOM 761 C C . HIS A 1 91 ? -22.561 -7.533 28.865 1.00 84.75 91 HIS A C 1
ATOM 763 O O . HIS A 1 91 ? -22.751 -7.935 27.720 1.00 84.75 91 HIS A O 1
ATOM 769 N N . CYS A 1 92 ? -22.526 -8.364 29.909 1.00 81.00 92 CYS A N 1
ATOM 770 C CA . CYS A 1 92 ? -22.610 -9.825 29.765 1.00 81.00 92 CYS A CA 1
ATOM 771 C C . CYS A 1 92 ? -23.944 -10.319 29.176 1.00 81.00 92 CYS A C 1
ATOM 773 O O . CYS A 1 92 ? -24.011 -11.404 28.608 1.00 81.00 92 CYS A O 1
ATOM 775 N N . SER A 1 93 ? -25.012 -9.527 29.295 1.00 80.81 93 SER A N 1
ATOM 776 C CA . SER A 1 93 ? -26.304 -9.792 28.650 1.00 80.81 93 SER A CA 1
ATOM 777 C C . SER A 1 93 ? -26.396 -9.250 27.217 1.00 80.81 93 SER A C 1
ATOM 779 O O . SER A 1 93 ? -27.351 -9.566 26.508 1.00 80.81 93 SER A O 1
ATOM 781 N N . GLY A 1 94 ? -25.428 -8.435 26.789 1.00 86.81 94 GLY A N 1
ATOM 782 C CA . GLY A 1 94 ? -25.405 -7.800 25.477 1.00 86.81 94 GLY A CA 1
ATOM 783 C C . GLY A 1 94 ? -25.078 -8.781 24.353 1.00 86.81 94 GLY A C 1
ATOM 784 O O . GLY A 1 94 ? -24.346 -9.757 24.539 1.00 86.81 94 GLY A O 1
ATOM 785 N N . LYS A 1 95 ? -25.618 -8.502 23.164 1.00 93.06 95 LYS A N 1
ATOM 786 C CA . LYS A 1 95 ? -25.229 -9.165 21.916 1.00 93.06 95 LYS A CA 1
ATOM 787 C C . LYS A 1 95 ? -24.373 -8.219 21.090 1.00 93.06 95 LYS A C 1
ATOM 789 O O . LYS A 1 95 ? -24.708 -7.044 20.932 1.00 93.06 95 LYS A O 1
ATOM 794 N N . TYR A 1 96 ? -23.285 -8.752 20.562 1.00 94.94 96 TYR A N 1
ATOM 795 C CA . TYR A 1 96 ? -22.318 -8.004 19.773 1.00 94.94 96 TYR A CA 1
ATOM 796 C C . TYR A 1 96 ? -22.069 -8.710 18.450 1.00 94.94 96 TYR A C 1
ATOM 798 O O . TYR A 1 96 ? -22.361 -9.891 18.310 1.00 94.94 96 TYR A O 1
ATOM 806 N N . GLN A 1 97 ? -21.516 -8.004 17.479 1.00 96.12 97 GLN A N 1
ATOM 807 C CA . GLN A 1 97 ? -21.159 -8.575 16.189 1.00 96.12 97 GLN A CA 1
ATOM 808 C C . GLN A 1 97 ? -19.914 -7.899 15.634 1.00 96.12 97 GLN A C 1
ATOM 810 O O . GLN A 1 97 ? -19.677 -6.711 15.874 1.00 96.12 97 GLN A O 1
ATOM 815 N N . PHE A 1 98 ? -19.140 -8.658 14.869 1.00 97.12 98 PHE A N 1
ATOM 816 C CA . PHE A 1 98 ? -18.051 -8.118 14.075 1.00 97.12 98 PHE A CA 1
ATOM 817 C C . PHE A 1 98 ? -18.576 -7.683 12.715 1.00 97.12 98 PHE A C 1
ATOM 819 O O . PHE A 1 98 ? -19.373 -8.382 12.092 1.00 97.12 98 PHE A O 1
ATOM 826 N N . VAL A 1 99 ? -18.128 -6.523 12.254 1.00 96.38 99 VAL A N 1
ATOM 827 C CA . VAL A 1 99 ? -18.531 -5.946 10.973 1.00 96.38 99 VAL A CA 1
ATOM 828 C C . VAL A 1 99 ? -17.271 -5.606 10.197 1.00 96.38 99 VAL A C 1
ATOM 830 O O . VAL A 1 99 ? -16.458 -4.812 10.666 1.00 96.38 99 VAL A O 1
ATOM 833 N N . TYR A 1 100 ? -17.120 -6.210 9.022 1.00 95.50 100 TYR A N 1
ATOM 834 C CA . TYR A 1 100 ? -16.104 -5.840 8.046 1.00 95.50 100 TYR A CA 1
ATOM 835 C C . TYR A 1 100 ? -16.596 -4.627 7.270 1.00 95.50 100 TYR A C 1
ATOM 837 O O . TYR A 1 100 ? -17.674 -4.666 6.663 1.00 95.50 100 TYR A O 1
ATOM 845 N N . VAL A 1 101 ? -15.775 -3.587 7.226 1.00 93.50 101 VAL A N 1
ATOM 846 C CA . VAL A 1 101 ? -16.033 -2.359 6.483 1.00 93.50 101 VAL A CA 1
ATOM 847 C C . VAL A 1 101 ? -14.851 -2.073 5.562 1.00 93.50 101 VAL A C 1
ATOM 849 O O . VAL A 1 101 ? -13.695 -2.197 5.968 1.00 93.50 101 VAL A O 1
ATOM 852 N N . ASP A 1 102 ? -15.143 -1.716 4.315 1.00 90.62 102 ASP A N 1
ATOM 853 C CA . ASP A 1 102 ? -14.108 -1.295 3.376 1.00 90.62 102 ASP A CA 1
ATOM 854 C C . ASP A 1 102 ? -13.671 0.162 3.599 1.00 90.62 102 ASP A C 1
ATOM 856 O O . ASP A 1 102 ? -14.313 0.953 4.295 1.00 90.62 102 ASP A O 1
ATOM 860 N N . SER A 1 103 ? -12.580 0.543 2.943 1.00 86.75 103 SER A N 1
ATOM 861 C CA . SER A 1 103 ? -12.031 1.903 2.963 1.00 86.75 103 SER A CA 1
ATOM 862 C C . SER A 1 103 ? -12.988 3.022 2.507 1.00 86.75 103 SER A C 1
ATOM 864 O O . SER A 1 103 ? -12.686 4.198 2.719 1.00 86.75 103 SER A O 1
ATOM 866 N N . TYR A 1 104 ? -14.142 2.684 1.921 1.00 87.69 104 TYR A N 1
ATOM 867 C CA . TYR A 1 104 ? -15.199 3.608 1.501 1.00 87.69 104 TYR A CA 1
ATOM 868 C C . TYR A 1 104 ? -16.410 3.602 2.449 1.00 87.69 104 TYR A C 1
ATOM 870 O O . TYR A 1 104 ? -17.465 4.128 2.095 1.00 87.69 104 TYR A O 1
ATOM 878 N N . PHE A 1 105 ? -16.264 3.048 3.659 1.00 85.56 105 PHE A N 1
ATOM 879 C CA . PHE A 1 105 ? -17.323 2.918 4.667 1.00 85.56 105 PHE A CA 1
ATOM 880 C C . PHE A 1 105 ? -18.488 2.011 4.242 1.00 85.56 105 PHE A C 1
ATOM 882 O O . PHE A 1 105 ? -19.593 2.110 4.784 1.00 85.56 105 PHE A O 1
ATOM 889 N N . LYS A 1 106 ? -18.269 1.092 3.298 1.00 91.38 106 LYS A N 1
ATOM 890 C CA . LYS A 1 106 ? -19.270 0.098 2.915 1.00 91.38 106 LYS A CA 1
ATOM 891 C C . LYS A 1 106 ? -19.120 -1.155 3.770 1.00 91.38 106 LYS A C 1
ATOM 893 O O . LYS A 1 106 ? -18.039 -1.726 3.882 1.00 91.38 106 LYS A O 1
ATOM 898 N N . VAL A 1 107 ? -20.234 -1.624 4.328 1.00 93.00 107 VAL A N 1
ATOM 899 C CA . VAL A 1 107 ? -20.281 -2.913 5.030 1.00 93.00 107 VAL A CA 1
ATOM 900 C C . VAL A 1 107 ? -20.156 -4.048 4.016 1.00 93.00 107 VAL A C 1
ATOM 902 O O . VAL A 1 107 ? -20.971 -4.160 3.099 1.00 93.00 107 VAL A O 1
ATOM 905 N N . ILE A 1 108 ? -19.141 -4.892 4.192 1.00 93.69 108 ILE A N 1
ATOM 906 C CA . ILE A 1 108 ? -18.866 -6.041 3.320 1.00 93.69 108 ILE A CA 1
ATOM 907 C C . ILE A 1 108 ? -19.422 -7.332 3.916 1.00 93.69 108 ILE A C 1
ATOM 909 O O . ILE A 1 108 ? -19.989 -8.148 3.193 1.00 93.69 108 ILE A O 1
ATOM 913 N N . ALA A 1 109 ? -19.267 -7.515 5.228 1.00 94.75 109 ALA A N 1
ATOM 914 C CA . ALA A 1 109 ? -19.733 -8.700 5.937 1.00 94.75 109 ALA A CA 1
ATOM 915 C C . ALA A 1 109 ? -20.029 -8.391 7.406 1.00 94.75 109 ALA A C 1
ATOM 917 O O . ALA A 1 109 ? -19.419 -7.510 8.011 1.00 94.75 109 ALA A O 1
ATOM 918 N N . THR A 1 110 ? -20.940 -9.164 7.986 1.00 95.44 110 THR A N 1
ATOM 919 C CA . THR A 1 110 ? -21.268 -9.149 9.413 1.00 95.44 110 THR A CA 1
ATOM 920 C C . THR A 1 110 ? -21.167 -10.567 9.955 1.00 95.44 110 THR A C 1
ATOM 922 O O . THR A 1 110 ? -21.624 -11.502 9.297 1.00 95.44 110 THR A O 1
ATOM 925 N N . SER A 1 111 ? -20.581 -10.745 11.136 1.00 96.19 111 SER A N 1
ATOM 926 C CA . SER A 1 111 ? -20.585 -12.040 11.816 1.00 96.19 111 SER A CA 1
ATOM 927 C C . SER A 1 111 ? -21.968 -12.362 12.373 1.00 96.19 111 SER A C 1
ATOM 929 O O . SER A 1 111 ? -22.798 -11.471 12.571 1.00 96.19 111 SER A O 1
ATOM 931 N N . ASP A 1 112 ? -22.164 -13.623 12.747 1.00 94.12 112 ASP A N 1
ATOM 932 C CA . ASP A 1 112 ? -23.256 -13.978 13.647 1.00 94.12 112 ASP A CA 1
ATOM 933 C C . ASP A 1 112 ? -23.118 -13.234 14.992 1.00 94.12 112 ASP A C 1
ATOM 935 O O . ASP A 1 112 ? -21.996 -12.893 15.400 1.00 94.12 112 ASP A O 1
ATOM 939 N N . PRO A 1 113 ? -24.234 -12.992 15.708 1.00 95.25 113 PRO A N 1
ATOM 940 C CA . PRO A 1 113 ? -24.199 -12.403 17.037 1.00 95.25 113 PRO A CA 1
ATOM 941 C C . PRO A 1 113 ? -23.404 -13.251 18.033 1.00 95.25 113 PRO A C 1
ATOM 943 O O . PRO A 1 113 ? -23.618 -14.457 18.175 1.00 95.25 113 PRO A O 1
ATOM 946 N N . ILE A 1 114 ? -22.543 -12.583 18.788 1.00 94.75 114 ILE A N 1
ATOM 947 C CA . ILE A 1 114 ? -21.689 -13.144 19.827 1.00 94.75 114 ILE A CA 1
ATOM 948 C C . ILE A 1 114 ? -22.049 -12.573 21.198 1.00 94.75 114 ILE A C 1
ATOM 950 O O . ILE A 1 114 ? -22.666 -11.510 21.322 1.00 94.75 114 ILE A O 1
ATOM 954 N N . GLN A 1 115 ? -21.637 -13.281 22.245 1.00 93.06 115 GLN A N 1
ATOM 955 C CA . GLN A 1 115 ? -21.791 -12.854 23.632 1.00 93.06 115 GLN A CA 1
ATOM 956 C C . GLN A 1 115 ? -20.454 -12.884 24.361 1.00 93.06 115 GLN A C 1
ATOM 958 O O . GLN A 1 115 ? -19.598 -13.731 24.099 1.00 93.06 115 GLN A O 1
ATOM 963 N N . PHE A 1 116 ? -20.307 -11.987 25.324 1.00 90.75 116 PHE A N 1
ATOM 964 C CA . PHE A 1 116 ? -19.171 -11.985 26.227 1.00 90.75 116 PHE A CA 1
ATOM 965 C C . PHE A 1 116 ? -19.578 -12.545 27.583 1.00 90.75 116 PHE A C 1
ATOM 967 O O . PHE A 1 116 ? -20.639 -12.215 28.109 1.00 90.75 116 PHE A O 1
ATOM 974 N N . VAL A 1 117 ? -18.728 -13.400 28.137 1.00 89.00 117 VAL A N 1
ATOM 975 C CA . VAL A 1 117 ? -18.929 -14.046 29.434 1.00 89.00 117 VAL A CA 1
ATOM 976 C C . VAL A 1 117 ? -17.685 -13.874 30.302 1.00 89.00 117 VAL A C 1
ATOM 978 O O . VAL A 1 117 ? -16.585 -13.676 29.790 1.00 89.00 117 VAL A O 1
ATOM 981 N N . HIS A 1 118 ? -17.858 -13.944 31.617 1.00 85.56 118 HIS A N 1
ATOM 982 C CA . HIS A 1 118 ? -16.748 -13.987 32.566 1.00 85.56 118 HIS A CA 1
ATOM 983 C C . HIS A 1 118 ? -16.366 -15.443 32.861 1.00 85.56 118 HIS A C 1
ATOM 985 O O . HIS A 1 118 ? -17.233 -16.319 32.883 1.00 85.56 118 HIS A O 1
ATOM 991 N N . LYS A 1 119 ? -15.072 -15.720 33.070 1.00 82.56 119 LYS A N 1
ATOM 992 C CA . LYS A 1 119 ? -14.589 -17.072 33.439 1.00 82.56 119 LYS A CA 1
ATOM 993 C C . LYS A 1 119 ? -15.065 -17.519 34.818 1.00 82.56 119 LYS A C 1
ATOM 995 O O . LYS A 1 119 ? -15.255 -18.709 35.041 1.00 82.56 119 LYS A O 1
ATOM 1000 N N . ASN A 1 120 ? -15.245 -16.561 35.718 1.00 73.50 120 ASN A N 1
ATOM 1001 C CA . ASN A 1 120 ? -15.855 -16.775 37.022 1.00 73.50 120 ASN A CA 1
ATOM 1002 C C . ASN A 1 120 ? -17.304 -16.299 36.934 1.00 73.50 120 ASN A C 1
ATOM 1004 O O . ASN A 1 120 ? -17.544 -15.263 36.310 1.00 73.50 120 ASN A O 1
ATOM 1008 N N . ASP A 1 121 ? -18.241 -17.040 37.535 1.00 58.44 121 ASP A N 1
ATOM 1009 C CA . ASP A 1 121 ? -19.671 -16.732 37.467 1.00 58.44 121 ASP A CA 1
ATOM 1010 C C . ASP A 1 121 ? -19.923 -15.237 37.664 1.00 58.44 121 ASP A C 1
ATOM 1012 O O . ASP A 1 121 ? -19.564 -14.620 38.671 1.00 58.44 121 ASP A O 1
ATOM 1016 N N . CYS A 1 122 ? -20.493 -14.644 36.622 1.00 54.78 122 CYS A N 1
ATOM 1017 C CA . CYS A 1 122 ? -20.758 -13.225 36.546 1.00 54.78 122 CYS A CA 1
ATOM 1018 C C . CYS A 1 122 ? -21.835 -12.897 37.584 1.00 54.78 122 CYS A C 1
ATOM 1020 O O . CYS A 1 122 ? -23.020 -13.143 37.373 1.00 54.78 122 CYS A O 1
ATOM 1022 N N . ASN A 1 123 ? -21.438 -12.304 38.712 1.00 47.72 123 ASN A N 1
ATOM 1023 C CA . ASN A 1 123 ? -22.377 -11.687 39.649 1.00 47.72 123 ASN A CA 1
ATOM 1024 C C . ASN A 1 123 ? -22.776 -10.296 39.122 1.00 47.72 123 ASN A C 1
ATOM 1026 O O . ASN A 1 123 ? -22.680 -9.278 39.810 1.00 47.72 123 ASN A O 1
ATOM 1030 N N . CYS A 1 124 ? -23.156 -10.244 37.842 1.00 55.06 124 CYS A N 1
ATOM 1031 C CA . CYS A 1 124 ? -23.615 -9.050 37.155 1.00 55.06 124 CYS A CA 1
ATOM 1032 C C . CYS A 1 124 ? -25.042 -8.756 37.620 1.00 55.06 124 CYS A C 1
ATOM 1034 O O . CYS A 1 124 ? -26.002 -8.957 36.878 1.00 55.06 124 CYS A O 1
ATOM 1036 N N . ASN A 1 125 ? -25.197 -8.353 38.882 1.00 42.12 125 ASN A N 1
ATOM 1037 C CA . ASN A 1 125 ? -26.493 -7.970 39.413 1.00 42.12 125 ASN A CA 1
ATOM 1038 C C . ASN A 1 125 ? -27.083 -6.878 38.522 1.00 42.12 125 ASN A C 1
ATOM 1040 O O . ASN A 1 125 ? -26.481 -5.826 38.299 1.00 42.12 125 ASN A O 1
ATOM 1044 N N . SER A 1 126 ? -28.288 -7.145 38.032 1.00 42.97 126 SER A N 1
ATOM 1045 C CA . SER A 1 126 ? -29.166 -6.211 37.345 1.00 42.97 126 SER A CA 1
ATOM 1046 C C . SER A 1 126 ? -29.673 -5.138 38.316 1.00 42.97 126 SER A C 1
ATOM 1048 O O . SER A 1 126 ? -30.872 -5.010 38.551 1.00 42.97 126 SER A O 1
ATOM 1050 N N . SER A 1 127 ? -28.768 -4.379 38.928 1.00 35.31 127 SER A N 1
ATOM 1051 C CA . SER A 1 127 ? -29.103 -3.202 39.717 1.00 35.31 127 SER A CA 1
ATOM 1052 C C . SER A 1 127 ? -28.716 -1.967 38.922 1.00 35.31 127 SER A C 1
ATOM 1054 O O . SER A 1 127 ? -27.573 -1.509 38.950 1.00 35.31 127 SER A O 1
ATOM 1056 N N . LEU A 1 128 ? -29.708 -1.419 38.223 1.00 46.28 128 LEU A N 1
ATOM 1057 C CA . LEU A 1 128 ? -29.762 0.005 37.934 1.00 46.28 128 LEU A CA 1
ATOM 1058 C C . LEU A 1 128 ? -29.434 0.774 39.220 1.00 46.28 128 LEU A C 1
ATOM 1060 O O . LEU A 1 128 ? -30.242 0.843 40.141 1.00 46.28 128 LEU A O 1
ATOM 1064 N N . SER A 1 129 ? -28.259 1.385 39.267 1.00 32.09 129 SER A N 1
ATOM 1065 C CA . SER A 1 129 ? -28.116 2.668 39.936 1.00 32.09 129 SER A CA 1
ATOM 1066 C C . SER A 1 129 ? -27.370 3.594 38.988 1.00 32.09 129 SER A C 1
ATOM 1068 O O . SER A 1 129 ? -26.169 3.469 38.751 1.00 32.09 129 SER A O 1
ATOM 1070 N N . GLN A 1 130 ? -28.127 4.526 38.409 1.00 41.41 130 GLN A N 1
ATOM 1071 C CA . GLN A 1 130 ? -27.590 5.807 37.982 1.00 41.41 130 GLN A CA 1
ATOM 1072 C C . GLN A 1 130 ? -26.918 6.435 39.208 1.00 41.41 130 GLN A C 1
ATOM 1074 O O . GLN A 1 130 ? -27.570 7.093 40.014 1.00 41.41 130 GLN A O 1
ATOM 1079 N N . SER A 1 131 ? -25.624 6.191 39.396 1.00 31.78 131 SER A N 1
ATOM 1080 C CA . SER A 1 131 ? -24.827 6.948 40.351 1.00 31.78 131 SER A CA 1
ATOM 1081 C C . SER A 1 131 ? -24.084 8.034 39.581 1.00 31.78 131 SER A C 1
ATOM 1083 O O . SER A 1 131 ? -23.056 7.817 38.946 1.00 31.78 131 SER A O 1
ATOM 1085 N N . ASN A 1 132 ? -24.630 9.246 39.656 1.00 39.62 132 ASN A N 1
ATOM 1086 C CA . ASN A 1 132 ? -24.010 10.504 39.231 1.00 39.62 132 ASN A CA 1
ATOM 1087 C C . ASN A 1 132 ? -22.778 10.879 40.088 1.00 39.62 132 ASN A C 1
ATOM 1089 O O . ASN A 1 132 ? -22.545 12.046 40.383 1.00 39.62 132 ASN A O 1
ATOM 1093 N N . CYS A 1 133 ? -21.973 9.915 40.533 1.00 33.41 133 CYS A N 1
ATOM 1094 C CA . CYS A 1 133 ? -20.905 10.178 41.488 1.00 33.41 133 CYS A CA 1
ATOM 1095 C C . CYS A 1 133 ? -19.714 9.243 41.270 1.00 33.41 133 CYS A C 1
ATOM 1097 O O . CYS A 1 133 ? -19.506 8.321 42.044 1.00 33.41 133 CYS A O 1
ATOM 1099 N N . MET A 1 134 ? -18.952 9.478 40.194 1.00 30.88 134 MET A N 1
ATOM 1100 C CA . MET A 1 134 ? -17.497 9.199 40.088 1.00 30.88 134 MET A CA 1
ATOM 1101 C C . MET A 1 134 ? -16.893 9.580 38.720 1.00 30.88 134 MET A C 1
ATOM 1103 O O . MET A 1 134 ? -15.768 9.208 38.390 1.00 30.88 134 MET A O 1
ATOM 1107 N N . VAL A 1 135 ? -17.616 10.353 37.910 1.00 38.53 135 VAL A N 1
ATOM 1108 C CA . VAL A 1 135 ? -17.223 10.653 36.529 1.00 38.53 135 VAL A CA 1
ATOM 1109 C C . VAL A 1 135 ? -16.080 11.687 36.452 1.00 38.53 135 VAL A C 1
ATOM 1111 O O . VAL A 1 135 ? -15.302 11.659 35.511 1.00 38.53 135 VAL A O 1
ATOM 1114 N N . HIS A 1 136 ? -15.855 12.525 37.471 1.00 35.00 136 HIS A N 1
ATOM 1115 C CA . HIS A 1 136 ? -14.869 13.615 37.363 1.00 35.00 136 HIS A CA 1
ATOM 1116 C C . HIS A 1 136 ? -13.391 13.224 37.577 1.00 35.00 136 HIS A C 1
ATOM 1118 O O . HIS A 1 136 ? -12.520 13.865 36.996 1.00 35.00 136 HIS A O 1
ATOM 1124 N N . ILE A 1 137 ? -13.075 12.172 38.345 1.00 38.81 137 ILE A N 1
ATOM 1125 C CA . ILE A 1 137 ? -11.669 11.809 38.643 1.00 38.81 137 ILE A CA 1
ATOM 1126 C C . ILE A 1 137 ? -11.080 10.883 37.562 1.00 38.81 137 ILE A C 1
ATOM 1128 O O . ILE A 1 137 ? -9.917 11.028 37.189 1.00 38.81 137 ILE A O 1
ATOM 1132 N N . LYS A 1 138 ? -11.894 9.982 36.990 1.00 41.78 138 LYS A N 1
ATOM 1133 C CA . LYS A 1 138 ? -11.477 9.078 35.900 1.00 41.78 138 LYS A CA 1
ATOM 1134 C C . LYS A 1 138 ? -11.413 9.781 34.543 1.00 41.78 138 LYS A C 1
ATOM 1136 O O . LYS A 1 138 ? -10.469 9.544 33.801 1.00 41.78 138 LYS A O 1
ATOM 1141 N N . ILE A 1 139 ? -12.336 10.712 34.271 1.00 44.56 139 ILE A N 1
ATOM 1142 C CA . ILE A 1 139 ? -12.274 11.561 33.073 1.00 44.56 139 ILE A CA 1
ATOM 1143 C C . ILE A 1 139 ? -10.984 12.388 33.054 1.00 44.56 139 ILE A C 1
ATOM 1145 O O . ILE A 1 139 ? -10.369 12.494 32.006 1.00 44.56 139 ILE A O 1
ATOM 1149 N N . GLY A 1 140 ? -10.515 12.931 34.182 1.00 44.66 140 GLY A N 1
ATOM 1150 C CA . GLY A 1 140 ? -9.263 13.700 34.206 1.00 44.66 140 GLY A CA 1
ATOM 1151 C C . GLY A 1 140 ? -8.018 12.873 33.847 1.00 44.66 140 GLY A C 1
ATOM 1152 O O . GLY A 1 140 ? -7.152 13.353 33.117 1.00 44.66 140 GLY A O 1
ATOM 1153 N N . GLN A 1 141 ? -7.936 11.621 34.314 1.00 51.12 141 GLN A N 1
ATOM 1154 C CA . GLN A 1 141 ? -6.830 10.707 33.993 1.00 51.12 141 GLN A CA 1
ATOM 1155 C C . GLN A 1 141 ? -6.929 10.129 32.572 1.00 51.12 141 GLN A C 1
ATOM 1157 O O . GLN A 1 141 ? -5.911 10.070 31.882 1.00 51.12 141 GLN A O 1
ATOM 1162 N N . ASP A 1 142 ? -8.133 9.778 32.106 1.00 58.50 142 ASP A N 1
ATOM 1163 C CA . ASP A 1 142 ? -8.365 9.322 30.728 1.00 58.50 142 ASP A CA 1
ATOM 1164 C C . ASP A 1 142 ? -8.167 10.464 29.717 1.00 58.50 142 ASP A C 1
ATOM 1166 O O . ASP A 1 142 ? -7.531 10.255 28.688 1.00 58.50 142 ASP A O 1
ATOM 1170 N N . ILE A 1 143 ? -8.590 11.699 30.023 1.00 66.19 143 ILE A N 1
ATOM 1171 C CA . ILE A 1 143 ? -8.307 12.878 29.186 1.00 66.19 143 ILE A CA 1
ATOM 1172 C C . ILE A 1 143 ? -6.808 13.143 29.137 1.00 66.19 143 ILE A C 1
ATOM 1174 O O . ILE A 1 143 ? -6.282 13.375 28.057 1.00 66.19 143 ILE A O 1
ATOM 1178 N N . ASN A 1 144 ? -6.093 13.095 30.264 1.00 72.00 144 ASN A N 1
ATOM 1179 C CA . ASN A 1 144 ? -4.652 13.346 30.249 1.00 72.00 144 ASN A CA 1
ATOM 1180 C C . ASN A 1 144 ? -3.903 12.270 29.439 1.00 72.00 144 ASN A C 1
ATOM 1182 O O . ASN A 1 144 ? -3.024 12.596 28.649 1.00 72.00 144 ASN A O 1
ATOM 1186 N N . SER A 1 145 ? -4.306 11.002 29.559 1.00 69.88 145 SER A N 1
ATOM 1187 C CA . SER A 1 145 ? -3.820 9.892 28.725 1.00 69.88 145 SER A CA 1
ATOM 1188 C C . SER A 1 145 ? -4.084 10.126 27.231 1.00 69.88 145 SER A C 1
ATOM 1190 O O . SER A 1 145 ? -3.164 10.047 26.413 1.00 69.88 145 SER A O 1
ATOM 1192 N N . VAL A 1 146 ? -5.316 10.498 26.869 1.00 73.50 146 VAL A N 1
ATOM 1193 C CA . VAL A 1 146 ? -5.707 10.803 25.485 1.00 73.50 146 VAL A CA 1
ATOM 1194 C C . VAL A 1 146 ? -4.945 12.014 24.946 1.00 73.50 146 VAL A C 1
ATOM 1196 O O . VAL A 1 146 ? -4.466 11.970 23.819 1.00 73.50 146 VAL A O 1
ATOM 1199 N N . VAL A 1 147 ? -4.755 13.062 25.748 1.00 79.69 147 VAL A N 1
ATOM 1200 C CA . VAL A 1 147 ? -3.986 14.260 25.377 1.00 79.69 147 VAL A CA 1
ATOM 1201 C C . VAL A 1 147 ? -2.512 13.927 25.153 1.00 79.69 147 VAL A C 1
ATOM 1203 O O . VAL A 1 147 ? -1.924 14.405 24.187 1.00 79.69 147 VAL A O 1
ATOM 1206 N N . GLN A 1 148 ? -1.898 13.09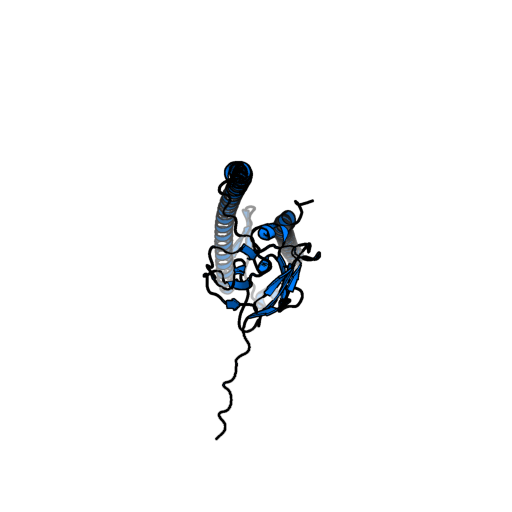1 25.993 1.00 73.81 148 GLN A N 1
ATOM 1207 C CA . GLN A 1 148 ? -0.513 12.652 25.782 1.00 73.81 148 GLN A CA 1
ATOM 1208 C C . GLN A 1 148 ? -0.377 11.792 24.523 1.00 73.81 148 GLN A C 1
ATOM 1210 O O . GLN A 1 148 ? 0.559 11.971 23.744 1.00 73.81 148 GLN A O 1
ATOM 1215 N N . ARG A 1 149 ? -1.343 10.903 24.274 1.00 73.81 149 ARG A N 1
ATOM 1216 C CA . ARG A 1 149 ? -1.369 10.084 23.059 1.00 73.81 149 ARG A CA 1
ATOM 1217 C C . ARG A 1 149 ? -1.588 10.930 21.804 1.00 73.81 149 ARG A C 1
ATOM 1219 O O . ARG A 1 149 ? -0.915 10.686 20.809 1.00 73.81 149 ARG A O 1
ATOM 1226 N N . LEU A 1 150 ? -2.447 11.949 21.863 1.00 84.25 150 LEU A N 1
ATOM 1227 C CA . LEU A 1 150 ? -2.633 12.929 20.788 1.00 84.25 150 LEU A CA 1
ATOM 1228 C C . LEU A 1 150 ? -1.342 13.695 20.503 1.00 84.25 150 LEU A C 1
ATOM 1230 O O . LEU A 1 150 ? -0.926 13.731 19.355 1.00 84.25 150 LEU A O 1
ATOM 1234 N N . LYS A 1 151 ? -0.647 14.197 21.529 1.00 84.88 151 LYS A N 1
ATOM 1235 C CA . LYS A 1 151 ? 0.654 14.868 21.356 1.00 84.88 151 LYS A CA 1
ATOM 1236 C C . LYS A 1 151 ? 1.707 13.962 20.718 1.00 84.88 151 LYS A C 1
ATOM 1238 O O . LYS A 1 151 ? 2.481 14.404 19.875 1.00 84.88 151 LYS A O 1
ATOM 1243 N N . CYS A 1 152 ? 1.740 12.687 21.106 1.00 80.44 152 CYS A N 1
ATOM 1244 C CA . CYS A 1 152 ? 2.641 11.707 20.504 1.00 80.44 152 CYS A CA 1
ATOM 1245 C C . CYS A 1 152 ? 2.292 11.447 19.029 1.00 80.44 152 CYS A C 1
ATOM 1247 O O . CYS A 1 152 ? 3.180 11.403 18.180 1.00 80.44 152 CYS A O 1
ATOM 1249 N N . LEU A 1 153 ? 1.002 11.321 18.708 1.00 80.44 153 LEU A N 1
ATOM 1250 C CA . LEU A 1 153 ? 0.538 11.162 17.332 1.00 80.44 153 LEU A CA 1
ATOM 1251 C C . LEU A 1 153 ? 0.799 12.410 16.485 1.00 80.44 153 LEU A C 1
ATOM 1253 O O . LEU A 1 153 ? 1.207 12.261 15.340 1.00 80.44 153 LEU A O 1
ATOM 1257 N N . GLU A 1 154 ? 0.633 13.612 17.038 1.00 89.06 154 GLU A N 1
ATOM 1258 C CA . GLU A 1 154 ? 0.977 14.881 16.384 1.00 89.06 154 GLU A CA 1
ATOM 1259 C C . GLU A 1 154 ? 2.473 14.957 16.066 1.00 89.06 154 GLU A C 1
ATOM 1261 O O . GLU A 1 154 ? 2.841 15.282 14.940 1.00 89.06 154 GLU A O 1
ATOM 1266 N N . ALA A 1 155 ? 3.341 14.592 17.016 1.00 88.00 155 ALA A N 1
ATOM 1267 C CA . ALA A 1 155 ? 4.786 14.555 16.789 1.00 88.00 155 ALA A CA 1
ATOM 1268 C C . ALA A 1 155 ? 5.168 13.553 15.686 1.00 88.00 155 ALA A C 1
ATOM 1270 O O . ALA A 1 155 ? 5.942 13.884 14.790 1.00 88.00 155 ALA A O 1
ATOM 1271 N N . ARG A 1 156 ? 4.569 12.355 15.701 1.00 83.12 156 ARG A N 1
ATOM 1272 C CA . ARG A 1 156 ? 4.774 11.349 14.648 1.00 83.12 156 ARG A CA 1
ATOM 1273 C C . ARG A 1 156 ? 4.255 11.823 13.294 1.00 83.12 156 ARG A C 1
ATOM 1275 O O . ARG A 1 156 ? 4.916 11.598 12.289 1.00 83.12 156 ARG A O 1
ATOM 1282 N N . LEU A 1 157 ? 3.094 12.476 13.249 1.00 89.12 157 LEU A N 1
ATOM 1283 C CA . LEU A 1 157 ? 2.545 13.071 12.028 1.00 89.12 157 LEU A CA 1
ATOM 1284 C C . LEU A 1 157 ? 3.503 14.107 11.442 1.00 89.12 157 LEU A C 1
ATOM 1286 O O . LEU A 1 157 ? 3.754 14.080 10.241 1.00 89.12 157 LEU A O 1
ATOM 1290 N N . LEU A 1 158 ? 4.088 14.952 12.292 1.00 92.12 158 LEU A N 1
ATOM 1291 C CA . LEU A 1 158 ? 5.068 15.951 11.881 1.00 92.12 158 LEU A CA 1
ATOM 1292 C C . LEU A 1 158 ? 6.337 15.305 11.297 1.00 92.12 158 LEU A C 1
ATOM 1294 O O . LEU A 1 158 ? 6.844 15.744 10.265 1.00 92.12 158 LEU A O 1
ATOM 1298 N N . GLU A 1 159 ? 6.842 14.238 11.924 1.00 88.25 159 GLU A N 1
ATOM 1299 C CA . GLU A 1 159 ? 7.971 13.461 11.395 1.00 88.25 159 GLU A CA 1
ATOM 1300 C C . GLU A 1 159 ? 7.633 12.800 10.055 1.00 88.25 159 GLU A C 1
ATOM 1302 O O . GLU A 1 159 ? 8.438 12.845 9.123 1.00 88.25 159 GLU A O 1
ATOM 1307 N N . PHE A 1 160 ? 6.427 12.241 9.922 1.00 87.56 160 PHE A N 1
ATOM 1308 C CA . PHE A 1 160 ? 5.946 11.670 8.665 1.00 87.56 160 PHE A CA 1
ATOM 1309 C C . PHE A 1 160 ? 5.825 12.722 7.559 1.00 87.56 160 PHE A C 1
ATOM 1311 O O . PHE A 1 160 ? 6.213 12.454 6.421 1.00 87.56 160 PHE A O 1
ATOM 1318 N N . GLU A 1 161 ? 5.319 13.919 7.861 1.00 91.12 161 GLU A N 1
ATOM 1319 C CA . GLU A 1 161 ? 5.249 15.024 6.901 1.00 91.12 161 GLU A CA 1
ATOM 1320 C C . GLU A 1 161 ? 6.637 15.477 6.455 1.00 91.12 161 GLU A C 1
ATOM 1322 O O . GLU A 1 161 ? 6.859 15.689 5.260 1.00 91.12 161 GLU A O 1
ATOM 1327 N N . LYS A 1 162 ? 7.594 15.546 7.384 1.00 92.94 162 LYS A N 1
ATOM 1328 C CA . LYS A 1 162 ? 8.987 15.855 7.061 1.00 92.94 162 LYS A CA 1
ATOM 1329 C C . LYS A 1 162 ? 9.604 14.787 6.154 1.00 92.94 162 LYS A C 1
ATOM 1331 O O . LYS A 1 162 ? 10.140 15.126 5.102 1.00 92.94 162 LYS A O 1
ATOM 1336 N N . GLY A 1 163 ? 9.466 13.507 6.506 1.00 89.81 163 GLY A N 1
ATOM 1337 C CA . GLY A 1 163 ? 9.974 12.399 5.689 1.00 89.81 163 GLY A CA 1
ATOM 1338 C C . GLY A 1 163 ? 9.327 12.346 4.301 1.00 89.81 163 GLY A C 1
ATOM 1339 O O . GLY A 1 163 ? 9.996 12.081 3.304 1.00 89.81 163 GLY A O 1
ATOM 1340 N N . LYS A 1 164 ? 8.034 12.680 4.202 1.00 91.44 164 LYS A N 1
ATOM 1341 C CA . LYS A 1 164 ? 7.336 12.829 2.919 1.00 91.44 164 LYS A CA 1
ATOM 1342 C C . LYS A 1 164 ? 7.946 13.947 2.072 1.00 91.44 164 LYS A C 1
ATOM 1344 O O . LYS A 1 164 ? 8.131 13.748 0.873 1.00 91.44 164 LYS A O 1
ATOM 1349 N N . GLN A 1 165 ? 8.244 15.100 2.667 1.00 92.00 165 GLN A N 1
ATOM 1350 C CA . GLN A 1 165 ? 8.837 16.228 1.951 1.00 92.00 165 GLN A CA 1
ATOM 1351 C C . GLN A 1 165 ? 10.238 15.884 1.423 1.00 92.00 165 GLN A C 1
ATOM 1353 O O . GLN A 1 165 ? 10.519 16.105 0.247 1.00 92.00 165 GLN A O 1
ATOM 1358 N N . GLU A 1 166 ? 11.075 15.253 2.249 1.00 93.06 166 GLU A N 1
ATOM 1359 C CA . GLU A 1 166 ? 12.408 14.775 1.852 1.00 93.06 166 GLU A CA 1
ATOM 1360 C C . GLU A 1 166 ? 12.326 13.754 0.700 1.00 93.06 166 GLU A C 1
ATOM 1362 O O . GLU A 1 166 ? 13.076 13.834 -0.277 1.00 93.06 166 GLU A O 1
ATOM 1367 N N . ALA A 1 167 ? 11.364 12.827 0.759 1.00 88.06 167 ALA A N 1
ATOM 1368 C CA . ALA A 1 167 ? 11.127 11.860 -0.310 1.00 88.06 167 ALA A CA 1
ATOM 1369 C C . ALA A 1 167 ? 10.654 12.526 -1.615 1.00 88.06 167 ALA A C 1
ATOM 1371 O O . ALA A 1 167 ? 11.068 12.115 -2.703 1.00 88.06 167 ALA A O 1
ATOM 1372 N N . MET A 1 168 ? 9.810 13.560 -1.530 1.00 89.94 168 MET A N 1
ATOM 1373 C CA . MET A 1 168 ? 9.367 14.330 -2.696 1.00 89.94 168 MET A CA 1
ATOM 1374 C C . MET A 1 168 ? 10.533 15.057 -3.372 1.00 89.94 168 MET A C 1
ATOM 1376 O O . MET A 1 168 ? 10.660 14.980 -4.595 1.00 89.94 168 MET A O 1
ATOM 1380 N N . GLU A 1 169 ? 11.410 15.695 -2.597 1.00 93.12 169 GLU A N 1
ATOM 1381 C CA . GLU A 1 169 ? 12.604 16.373 -3.117 1.00 93.12 169 GLU A CA 1
ATOM 1382 C C . GLU A 1 169 ? 13.570 15.391 -3.789 1.00 93.12 169 GLU A C 1
ATOM 1384 O O . GLU A 1 169 ? 14.057 15.642 -4.896 1.00 93.12 169 GLU A O 1
ATOM 1389 N N . LEU A 1 170 ? 13.812 14.232 -3.169 1.00 93.19 170 LEU A N 1
ATOM 1390 C CA . LEU A 1 170 ? 14.646 13.188 -3.762 1.00 93.19 170 LEU A CA 1
ATOM 1391 C C . LEU A 1 170 ? 14.049 12.669 -5.077 1.00 93.19 170 LEU A C 1
ATOM 1393 O O . LEU A 1 170 ? 14.770 12.487 -6.062 1.00 93.19 170 LEU A O 1
ATOM 1397 N N . ASN A 1 171 ? 12.733 12.457 -5.117 1.00 91.12 171 ASN A N 1
ATOM 1398 C CA . ASN A 1 171 ? 12.045 12.012 -6.323 1.00 91.12 171 ASN A CA 1
ATOM 1399 C C . ASN A 1 171 ? 12.150 13.048 -7.453 1.00 91.12 171 ASN A C 1
ATOM 1401 O O . ASN A 1 171 ? 12.401 12.686 -8.601 1.00 91.12 171 ASN A O 1
ATOM 1405 N N . GLU A 1 172 ? 12.032 14.339 -7.142 1.00 93.44 172 GLU A N 1
ATOM 1406 C CA . GLU A 1 172 ? 12.220 15.403 -8.130 1.00 93.44 172 GLU A CA 1
ATOM 1407 C C . GLU A 1 172 ? 13.639 15.386 -8.722 1.00 93.44 172 GLU A C 1
ATOM 1409 O O . GLU A 1 172 ? 13.805 15.432 -9.947 1.00 93.44 172 GLU A O 1
ATOM 1414 N N . GLN A 1 173 ? 14.666 15.217 -7.883 1.00 92.31 173 GLN A N 1
ATOM 1415 C CA . GLN A 1 173 ? 16.051 15.077 -8.344 1.00 92.31 173 GLN A CA 1
ATOM 1416 C C . GLN A 1 173 ? 16.243 13.845 -9.241 1.00 92.31 173 GLN A C 1
ATOM 1418 O O . GLN A 1 173 ? 16.947 13.914 -10.255 1.00 92.31 173 GLN A O 1
ATOM 1423 N N . LEU A 1 174 ? 15.617 12.715 -8.900 1.00 91.56 174 LEU A N 1
ATOM 1424 C CA . LEU A 1 174 ? 15.671 11.496 -9.710 1.00 91.56 174 LEU A CA 1
ATOM 1425 C C . LEU A 1 174 ? 14.993 11.688 -11.070 1.00 91.56 174 LEU A C 1
ATOM 1427 O O . LEU A 1 174 ? 15.564 11.295 -12.087 1.00 91.56 174 LEU A O 1
ATOM 1431 N N . VAL A 1 175 ? 13.838 12.356 -11.119 1.00 91.44 175 VAL A N 1
ATOM 1432 C CA . VAL A 1 175 ? 13.144 12.686 -12.375 1.00 91.44 175 VAL A CA 1
ATOM 1433 C C . VAL A 1 175 ? 14.009 13.579 -13.268 1.00 91.44 175 VAL A C 1
ATOM 1435 O O . VAL A 1 175 ? 14.082 13.362 -14.480 1.00 91.44 175 VAL A O 1
ATOM 1438 N N . GLN A 1 176 ? 14.708 14.563 -12.699 1.00 91.38 176 GLN A N 1
ATOM 1439 C CA . GLN A 1 176 ? 15.629 15.409 -13.463 1.00 91.38 176 GLN A CA 1
ATOM 1440 C C . GLN A 1 176 ? 16.810 14.605 -14.031 1.00 91.38 176 GLN A C 1
ATOM 1442 O O . GLN A 1 176 ? 17.146 14.754 -15.210 1.00 91.38 176 GLN A O 1
ATOM 1447 N N . LYS A 1 177 ? 17.407 13.708 -13.233 1.00 90.31 177 LYS A N 1
ATOM 1448 C CA . LYS A 1 177 ? 18.473 12.805 -13.698 1.00 90.31 177 LYS A CA 1
ATOM 1449 C C . LYS A 1 177 ? 17.984 11.858 -14.794 1.00 90.31 177 LYS A C 1
ATOM 1451 O O . LYS A 1 177 ? 18.691 11.675 -15.782 1.00 90.31 177 LYS A O 1
ATOM 1456 N N . LEU A 1 178 ? 16.774 11.313 -14.663 1.00 89.50 178 LEU A N 1
ATOM 1457 C CA . LEU A 1 178 ? 16.158 10.456 -15.676 1.00 89.50 178 LEU A CA 1
ATOM 1458 C C . LEU A 1 178 ? 16.035 11.193 -17.016 1.00 89.50 178 LEU A C 1
ATOM 1460 O O . LEU A 1 178 ? 16.520 10.696 -18.030 1.00 89.50 178 LEU A O 1
ATOM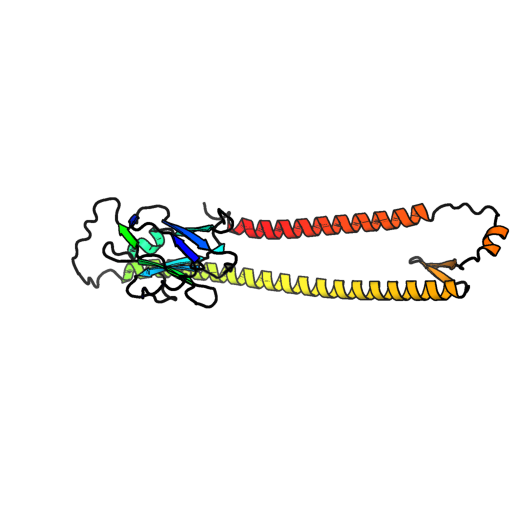 1464 N N . LYS A 1 179 ? 15.496 12.419 -17.010 1.00 90.06 179 LYS A N 1
ATOM 1465 C CA . LYS A 1 179 ? 15.397 13.261 -18.215 1.00 90.06 179 LYS A CA 1
ATOM 1466 C C . LYS A 1 179 ? 16.763 13.520 -18.855 1.00 90.06 179 LYS A C 1
ATOM 1468 O O . LYS A 1 179 ? 16.895 13.481 -20.078 1.00 90.06 179 LYS A O 1
ATOM 1473 N N . ALA A 1 180 ? 17.799 13.765 -18.051 1.00 88.62 180 ALA A N 1
ATOM 1474 C CA . ALA A 1 180 ? 19.159 13.938 -18.561 1.00 88.62 180 ALA A CA 1
ATOM 1475 C C . ALA A 1 180 ? 19.689 12.662 -19.242 1.00 88.62 180 ALA A C 1
ATOM 1477 O O . ALA A 1 180 ? 20.259 12.737 -20.334 1.00 88.62 180 ALA A O 1
ATOM 1478 N N . CYS A 1 181 ? 19.452 11.493 -18.642 1.00 85.75 181 CYS A N 1
ATOM 1479 C CA . CYS A 1 181 ? 19.796 10.197 -19.227 1.00 85.75 181 CYS A CA 1
ATOM 1480 C C . CYS A 1 181 ? 19.039 9.930 -20.536 1.00 85.75 181 CYS A C 1
ATOM 1482 O O . CYS A 1 181 ? 19.643 9.481 -21.509 1.00 85.75 181 CYS A O 1
ATOM 1484 N N . GLU A 1 182 ? 17.746 10.246 -20.601 1.00 86.50 182 GLU A N 1
ATOM 1485 C CA . GLU A 1 182 ? 16.937 10.101 -21.817 1.00 86.50 182 GLU A CA 1
ATOM 1486 C C . GLU A 1 182 ? 17.447 10.987 -22.958 1.00 86.50 182 GLU A C 1
ATOM 1488 O O . GLU A 1 182 ? 17.584 10.519 -24.091 1.00 86.50 182 GLU A O 1
ATOM 1493 N N . MET A 1 183 ? 17.810 12.240 -22.663 1.00 86.94 183 MET A N 1
ATOM 1494 C CA . MET A 1 183 ? 18.426 13.134 -23.647 1.00 86.94 183 MET A CA 1
ATOM 1495 C C . MET A 1 183 ? 19.769 12.595 -24.154 1.00 86.94 183 MET A C 1
ATOM 1497 O O . MET A 1 183 ? 20.046 12.662 -25.354 1.00 86.94 183 MET A O 1
ATOM 1501 N N . LEU A 1 184 ? 20.610 12.052 -23.267 1.00 83.75 184 LEU A N 1
ATOM 1502 C CA . LEU A 1 184 ? 21.878 11.426 -23.655 1.00 83.75 184 LEU A CA 1
ATOM 1503 C C . LEU A 1 184 ? 21.656 10.191 -24.530 1.00 83.75 184 LEU A C 1
ATOM 1505 O O . LEU A 1 184 ? 22.339 10.046 -25.545 1.00 83.75 184 LEU A O 1
ATOM 1509 N N . ARG A 1 185 ? 20.681 9.343 -24.184 1.00 85.69 185 ARG A N 1
ATOM 1510 C CA . ARG A 1 185 ? 20.300 8.176 -24.989 1.00 85.69 185 ARG A CA 1
ATOM 1511 C C . ARG A 1 185 ? 19.858 8.596 -26.387 1.00 85.69 185 ARG A C 1
ATOM 1513 O O . ARG A 1 185 ? 20.412 8.095 -27.359 1.00 85.69 185 ARG A O 1
ATOM 1520 N N . SER A 1 186 ? 18.948 9.566 -26.494 1.00 88.62 186 SER A N 1
ATOM 1521 C CA . SER A 1 186 ? 18.460 10.057 -27.789 1.00 88.62 186 SER A CA 1
ATOM 1522 C C . SER A 1 186 ? 19.584 10.647 -28.649 1.00 88.62 186 SER A C 1
ATOM 1524 O O . SER A 1 186 ? 19.668 10.362 -29.843 1.00 88.62 186 SER A O 1
ATOM 1526 N N . ARG A 1 187 ? 20.512 11.407 -28.050 1.00 81.50 187 ARG A N 1
ATOM 1527 C CA . ARG A 1 187 ? 21.713 11.891 -28.756 1.00 81.50 187 ARG A CA 1
ATOM 1528 C C . ARG A 1 187 ? 22.608 10.747 -29.227 1.00 81.50 187 ARG A C 1
ATOM 1530 O O . ARG A 1 187 ? 23.148 10.820 -30.328 1.00 81.50 187 ARG A O 1
ATOM 1537 N N . GLY A 1 188 ? 22.773 9.711 -28.405 1.00 82.31 188 GLY A N 1
ATOM 1538 C CA . GLY A 1 188 ? 23.519 8.506 -28.757 1.00 82.31 188 GLY A CA 1
ATOM 1539 C C . GLY A 1 188 ? 22.904 7.772 -29.948 1.00 82.31 188 GLY A C 1
ATOM 1540 O O . GLY A 1 188 ? 23.620 7.437 -30.886 1.00 82.31 188 GLY A O 1
ATOM 1541 N N . GLU A 1 189 ? 21.583 7.593 -29.951 1.00 85.75 189 GLU A N 1
ATOM 1542 C CA . GLU A 1 189 ? 20.832 6.973 -31.051 1.00 85.75 189 GLU A CA 1
ATOM 1543 C C . GLU A 1 189 ? 20.986 7.772 -32.350 1.00 85.75 189 GLU A C 1
ATOM 1545 O O . GLU A 1 189 ? 21.428 7.226 -33.358 1.00 85.75 189 GLU A O 1
ATOM 1550 N N . GLN A 1 190 ? 20.761 9.090 -32.308 1.00 84.56 190 GLN A N 1
ATOM 1551 C CA . GLN A 1 190 ? 20.952 9.969 -33.469 1.00 84.56 190 GLN A CA 1
ATOM 1552 C C . GLN A 1 190 ? 22.386 9.925 -34.011 1.00 84.56 190 GLN A C 1
ATOM 1554 O O . GLN A 1 190 ? 22.603 9.943 -35.226 1.00 84.56 190 GLN A O 1
ATOM 1559 N N . PHE A 1 191 ? 23.376 9.873 -33.118 1.00 85.75 191 PHE A N 1
ATOM 1560 C CA . PHE A 1 191 ? 24.776 9.748 -33.500 1.00 85.75 191 PHE A CA 1
ATOM 1561 C C . PHE A 1 191 ? 25.052 8.414 -34.204 1.00 85.75 191 PHE A C 1
ATOM 1563 O O . PHE A 1 191 ? 25.701 8.408 -35.251 1.00 85.75 191 PHE A O 1
ATOM 1570 N N . ILE A 1 192 ? 24.554 7.301 -33.659 1.00 86.12 192 ILE A N 1
ATOM 1571 C CA . ILE A 1 192 ? 24.721 5.963 -34.237 1.00 86.12 192 ILE A CA 1
ATOM 1572 C C . ILE A 1 192 ? 24.046 5.885 -35.613 1.00 86.12 192 ILE A C 1
ATOM 1574 O O . ILE A 1 192 ? 24.682 5.448 -36.574 1.00 86.12 192 ILE A O 1
ATOM 1578 N N . ASP A 1 193 ? 22.814 6.374 -35.739 1.00 87.44 193 ASP A N 1
ATOM 1579 C CA . ASP A 1 193 ? 22.071 6.387 -37.003 1.00 87.44 193 ASP A CA 1
ATOM 1580 C C . ASP A 1 193 ? 22.774 7.237 -38.066 1.00 87.44 193 ASP A C 1
ATOM 1582 O O . ASP A 1 193 ? 22.959 6.813 -39.212 1.00 87.44 193 ASP A O 1
ATOM 1586 N N . GLY A 1 194 ? 23.226 8.435 -37.682 1.00 84.56 194 GLY A N 1
ATOM 1587 C CA . GLY A 1 194 ? 23.997 9.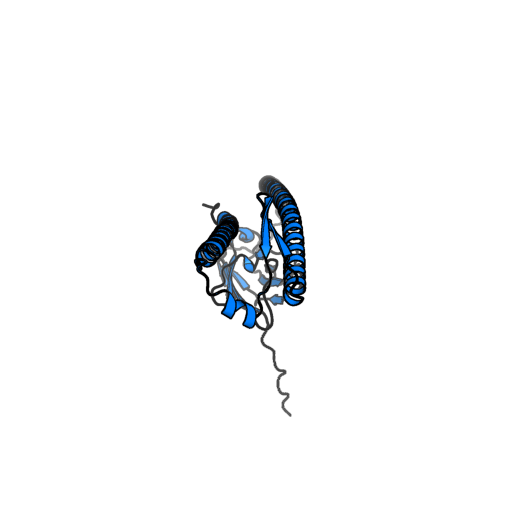315 -38.555 1.00 84.56 194 GLY A CA 1
ATOM 1588 C C . GLY A 1 194 ? 25.311 8.675 -39.004 1.00 84.56 194 GLY A C 1
ATOM 1589 O O . GLY A 1 194 ? 25.680 8.770 -40.179 1.00 84.56 194 GLY A O 1
ATOM 1590 N N . LEU A 1 195 ? 25.990 7.978 -38.091 1.00 85.38 195 LEU A N 1
ATOM 1591 C CA . LEU A 1 195 ? 27.223 7.260 -38.378 1.00 85.38 195 LEU A CA 1
ATOM 1592 C C . LEU A 1 195 ? 26.989 6.130 -39.386 1.00 85.38 195 LEU A C 1
ATOM 1594 O O . LEU A 1 195 ? 27.693 6.076 -40.396 1.00 85.38 195 LEU A O 1
ATOM 1598 N N . TYR A 1 196 ? 26.001 5.261 -39.159 1.00 86.19 196 TYR A N 1
ATOM 1599 C CA . TYR A 1 196 ? 25.692 4.169 -40.083 1.00 86.19 196 TYR A CA 1
ATOM 1600 C C . TYR A 1 196 ? 25.307 4.691 -41.465 1.00 86.19 196 TYR A C 1
ATOM 1602 O O . TYR A 1 196 ? 25.876 4.246 -42.459 1.00 86.19 196 TYR A O 1
ATOM 1610 N N . LYS A 1 197 ? 24.453 5.717 -41.539 1.00 88.56 197 LYS A N 1
ATOM 1611 C CA . LYS A 1 197 ? 24.055 6.332 -42.811 1.00 88.56 197 LYS A CA 1
ATOM 1612 C C . LYS A 1 197 ? 25.248 6.897 -43.589 1.00 88.56 197 LYS A C 1
ATOM 1614 O O . LYS A 1 197 ? 25.314 6.746 -44.809 1.00 88.56 197 LYS A O 1
ATOM 1619 N N . ALA A 1 198 ? 26.194 7.548 -42.913 1.00 83.62 1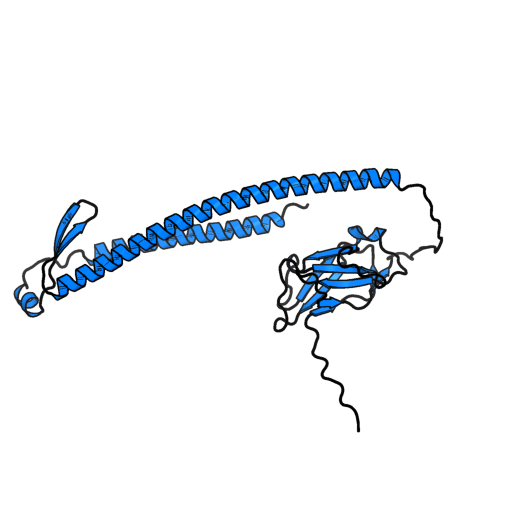98 ALA A N 1
ATOM 1620 C CA . ALA A 1 198 ? 27.396 8.078 -43.554 1.00 83.62 198 ALA A CA 1
ATOM 1621 C C . ALA A 1 198 ? 28.343 6.960 -44.026 1.00 83.62 198 ALA A C 1
ATOM 1623 O O . ALA A 1 198 ? 28.857 7.014 -45.148 1.00 83.62 198 ALA A O 1
ATOM 1624 N N . LEU A 1 199 ? 28.529 5.927 -43.202 1.00 83.56 199 LEU A N 1
ATOM 1625 C CA . LEU A 1 199 ? 29.347 4.762 -43.534 1.00 83.56 199 LEU A CA 1
ATOM 1626 C C . LEU A 1 199 ? 28.759 3.952 -44.699 1.00 83.56 199 LEU A C 1
ATOM 1628 O O . LEU A 1 199 ? 29.513 3.522 -45.570 1.00 83.56 199 LEU A O 1
ATOM 1632 N N . ASP A 1 200 ? 27.437 3.798 -44.773 1.00 84.00 200 ASP A N 1
ATOM 1633 C CA . ASP A 1 200 ? 26.738 3.103 -45.865 1.00 84.00 200 ASP A CA 1
ATOM 1634 C C . ASP A 1 200 ? 26.865 3.826 -47.203 1.00 84.00 200 ASP A C 1
ATOM 1636 O O . ASP A 1 200 ? 26.971 3.196 -48.255 1.00 84.00 200 ASP A O 1
ATOM 1640 N N . GLN A 1 201 ? 26.966 5.154 -47.169 1.00 85.31 201 GLN A N 1
ATOM 1641 C CA . GLN A 1 201 ? 27.285 5.968 -48.342 1.00 85.31 201 GLN A CA 1
ATOM 1642 C C . GLN A 1 201 ? 28.766 5.869 -48.756 1.00 85.31 201 GLN A C 1
ATOM 1644 O O . GLN A 1 201 ? 29.181 6.524 -49.712 1.00 85.31 201 GLN A O 1
ATOM 1649 N N . GLY A 1 202 ? 29.583 5.083 -48.044 1.00 79.94 202 GLY A N 1
ATOM 1650 C CA . GLY A 1 202 ? 31.018 4.933 -48.287 1.00 79.94 202 GLY A CA 1
ATOM 1651 C C . GLY A 1 202 ? 31.844 6.165 -47.911 1.00 79.94 202 GLY A C 1
ATOM 1652 O O . GLY A 1 202 ? 33.015 6.250 -48.292 1.00 79.94 202 GLY A O 1
ATOM 1653 N N . LYS A 1 203 ? 31.255 7.122 -47.181 1.00 80.00 203 LYS A N 1
ATOM 1654 C CA . LYS A 1 203 ? 31.928 8.355 -46.770 1.00 80.00 203 LYS A CA 1
ATOM 1655 C C . LYS A 1 203 ? 32.794 8.085 -45.534 1.00 80.00 203 LYS A C 1
ATOM 1657 O O . LYS A 1 203 ? 32.314 7.464 -44.584 1.00 80.00 203 LYS A O 1
ATOM 1662 N N . PRO A 1 204 ? 34.057 8.540 -45.511 1.00 83.88 204 PRO A N 1
ATOM 1663 C CA . PRO A 1 204 ? 34.856 8.505 -44.298 1.00 83.88 204 PRO A CA 1
ATOM 1664 C C . PRO A 1 204 ? 34.282 9.480 -43.261 1.00 83.88 204 PRO A C 1
ATOM 1666 O O . PRO A 1 204 ? 33.977 10.630 -43.571 1.00 83.88 204 PRO A O 1
ATOM 1669 N N . VAL A 1 205 ? 34.153 9.023 -42.019 1.00 83.69 205 VAL A N 1
ATOM 1670 C CA . VAL A 1 205 ? 33.632 9.786 -40.882 1.00 83.69 205 VAL A CA 1
ATOM 1671 C C . VAL A 1 205 ? 34.756 10.025 -39.881 1.00 83.69 205 VAL A C 1
ATOM 1673 O O . VAL A 1 205 ? 35.502 9.106 -39.542 1.00 83.69 205 VAL A O 1
ATOM 1676 N N . LYS A 1 206 ? 34.879 11.260 -39.393 1.00 85.69 206 LYS A N 1
ATOM 1677 C CA . LYS A 1 206 ? 35.805 11.617 -38.316 1.00 85.69 206 LYS A CA 1
ATOM 1678 C C . LYS A 1 206 ? 35.114 11.422 -36.971 1.00 85.69 206 LYS A C 1
ATOM 1680 O O . LYS A 1 206 ? 34.132 12.094 -36.679 1.00 85.69 206 LYS A O 1
ATOM 1685 N N . LEU A 1 207 ? 35.648 10.528 -36.150 1.00 85.44 207 LEU A N 1
ATOM 1686 C CA . LEU A 1 207 ? 35.236 10.332 -34.767 1.00 85.44 207 LEU A CA 1
ATOM 1687 C C . LEU A 1 207 ? 36.205 11.030 -33.824 1.00 85.44 207 LEU A C 1
ATOM 1689 O O . LEU A 1 207 ? 37.417 10.924 -34.002 1.00 85.44 207 LEU A O 1
ATOM 1693 N N . THR A 1 208 ? 35.672 11.681 -32.796 1.00 83.12 208 THR A N 1
ATOM 1694 C CA . THR A 1 208 ? 36.446 12.305 -31.720 1.00 83.12 208 THR A CA 1
ATOM 1695 C C . THR A 1 208 ? 36.028 11.677 -30.398 1.00 83.12 208 THR A C 1
ATOM 1697 O O . THR A 1 208 ? 34.835 11.585 -30.120 1.00 83.12 208 THR A O 1
ATOM 1700 N N . ASN A 1 209 ? 36.981 11.220 -29.588 1.00 80.19 209 ASN A N 1
ATOM 1701 C CA . ASN A 1 209 ? 36.675 10.680 -28.263 1.00 80.19 209 ASN A CA 1
ATOM 1702 C C . ASN A 1 209 ? 36.560 11.793 -27.202 1.00 80.19 209 ASN A C 1
ATOM 1704 O O . ASN A 1 209 ? 36.875 12.954 -27.457 1.00 80.19 209 ASN A O 1
ATOM 1708 N N . SER A 1 210 ? 36.179 11.422 -25.977 1.00 77.00 210 SER A N 1
ATOM 1709 C CA . SER A 1 210 ? 36.042 12.349 -24.840 1.00 77.00 210 SER A CA 1
ATOM 1710 C C . SER A 1 210 ? 37.338 13.055 -24.420 1.00 77.00 210 SER A C 1
ATOM 1712 O O . SER A 1 210 ? 37.283 14.052 -23.711 1.00 77.00 210 SER A O 1
ATOM 1714 N N . LYS A 1 211 ? 38.503 12.568 -24.866 1.00 83.12 211 LYS A N 1
ATOM 1715 C CA . LYS A 1 211 ? 39.821 13.182 -24.633 1.00 83.12 211 LYS A CA 1
ATOM 1716 C C . LYS A 1 211 ? 40.271 14.081 -25.795 1.00 83.12 211 LYS A C 1
ATOM 1718 O O . LYS A 1 211 ? 41.411 14.528 -25.806 1.00 83.12 211 LYS A O 1
ATOM 1723 N N . GLY A 1 212 ? 39.417 14.305 -26.797 1.00 81.12 212 GLY A N 1
ATOM 1724 C CA . GLY A 1 212 ? 39.728 15.114 -27.978 1.00 81.12 212 GLY A CA 1
ATOM 1725 C C . GLY A 1 212 ? 40.548 14.396 -29.058 1.00 81.12 212 GLY A C 1
ATOM 1726 O O . GLY A 1 212 ? 40.873 14.999 -30.079 1.00 81.12 212 GLY A O 1
ATOM 1727 N N . HIS A 1 213 ? 40.868 13.108 -28.894 1.00 84.75 213 HIS A N 1
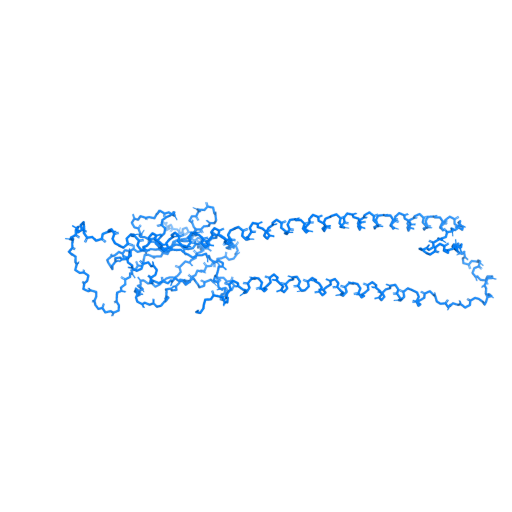ATOM 1728 C CA . HIS A 1 213 ? 41.577 12.349 -29.926 1.00 84.75 213 HIS A CA 1
ATOM 1729 C C . HIS A 1 213 ? 40.654 12.030 -31.092 1.00 84.75 213 HIS A C 1
ATOM 1731 O O . HIS A 1 213 ? 39.541 11.541 -30.890 1.00 84.75 213 HIS A O 1
ATOM 1737 N N . THR A 1 214 ? 41.155 12.231 -32.311 1.00 86.19 214 THR A N 1
ATOM 1738 C CA . THR A 1 214 ? 40.366 12.053 -33.532 1.00 86.19 214 THR A CA 1
ATOM 1739 C C . THR A 1 214 ? 40.857 10.874 -34.368 1.00 86.19 214 THR A C 1
ATOM 1741 O O . THR A 1 214 ? 42.059 10.622 -34.451 1.00 86.19 214 THR A O 1
ATOM 1744 N N . ARG A 1 215 ? 39.931 10.131 -34.981 1.00 84.12 215 ARG A N 1
ATOM 1745 C CA . ARG A 1 215 ? 40.209 9.041 -35.927 1.00 84.12 215 ARG A CA 1
ATOM 1746 C C . ARG A 1 215 ? 39.236 9.090 -37.093 1.00 84.12 215 ARG A C 1
ATOM 1748 O O . ARG A 1 215 ? 38.064 9.390 -36.906 1.00 84.12 215 ARG A O 1
ATOM 1755 N N . TRP A 1 216 ? 39.718 8.750 -38.280 1.00 83.25 216 TRP A N 1
ATOM 1756 C CA . TRP A 1 216 ? 38.875 8.582 -39.458 1.00 83.25 216 TRP A CA 1
ATOM 1757 C C . TRP A 1 216 ? 38.499 7.115 -39.625 1.00 83.25 216 TRP A C 1
ATOM 1759 O O . TRP A 1 216 ? 39.354 6.238 -39.510 1.00 83.25 216 TRP A O 1
ATOM 1769 N N . ILE A 1 217 ? 37.226 6.856 -39.895 1.00 82.88 217 ILE A N 1
ATOM 1770 C CA . ILE A 1 217 ? 36.691 5.520 -40.150 1.00 82.88 217 ILE A CA 1
ATOM 1771 C C . ILE A 1 217 ? 35.911 5.522 -41.462 1.00 82.88 217 ILE A C 1
ATOM 1773 O O . ILE A 1 217 ? 35.219 6.483 -41.775 1.00 82.88 217 ILE A O 1
ATOM 1777 N N . LYS A 1 218 ? 36.017 4.452 -42.246 1.00 82.69 218 LYS A N 1
ATOM 1778 C CA . LYS A 1 218 ? 35.270 4.251 -43.495 1.00 82.69 218 LYS A CA 1
ATOM 1779 C C . LYS A 1 218 ? 34.816 2.795 -43.539 1.00 82.69 218 LYS A C 1
ATOM 1781 O O . LYS A 1 218 ? 35.567 1.908 -43.137 1.00 82.69 218 LYS A O 1
ATOM 1786 N N . ARG A 1 219 ? 33.607 2.539 -44.041 1.00 80.25 219 ARG A N 1
ATOM 1787 C CA . ARG A 1 219 ? 33.155 1.175 -44.337 1.00 80.25 219 ARG A CA 1
ATOM 1788 C C . ARG A 1 219 ? 33.874 0.683 -45.593 1.00 80.25 219 ARG A C 1
ATOM 1790 O O . ARG A 1 219 ? 33.757 1.285 -46.658 1.00 80.25 219 ARG A O 1
ATOM 1797 N N . MET A 1 220 ? 34.644 -0.386 -45.434 1.00 73.94 220 MET A N 1
ATOM 1798 C CA . MET A 1 220 ? 35.402 -1.014 -46.515 1.00 73.94 220 MET A CA 1
ATOM 1799 C C . MET A 1 220 ? 34.490 -1.923 -47.336 1.00 73.94 220 MET A C 1
ATOM 1801 O O . MET A 1 220 ? 33.706 -2.689 -46.772 1.00 73.94 220 MET A O 1
ATOM 1805 N N . ARG A 1 221 ? 34.601 -1.875 -48.665 1.00 70.00 221 ARG A N 1
ATOM 1806 C CA . ARG A 1 221 ? 33.943 -2.851 -49.547 1.00 70.00 221 ARG A CA 1
ATOM 1807 C C . ARG A 1 221 ? 34.716 -4.172 -49.520 1.00 70.00 221 ARG A C 1
ATOM 1809 O O . ARG A 1 221 ? 35.936 -4.179 -49.384 1.00 70.00 221 ARG A O 1
ATOM 1816 N N . THR A 1 222 ? 34.034 -5.300 -49.709 1.00 66.31 222 THR A N 1
ATOM 1817 C CA . THR A 1 222 ? 34.635 -6.653 -49.722 1.00 66.31 222 THR A CA 1
ATOM 1818 C C . THR A 1 222 ? 35.798 -6.805 -50.709 1.00 66.31 222 THR A C 1
ATOM 1820 O O . THR A 1 222 ? 36.728 -7.567 -50.454 1.00 66.31 222 THR A O 1
ATOM 1823 N N . THR A 1 223 ? 35.789 -6.048 -51.807 1.00 62.09 223 THR A N 1
ATOM 1824 C CA . THR A 1 223 ? 36.879 -5.989 -52.792 1.00 62.09 223 THR A CA 1
ATOM 1825 C C . THR A 1 223 ? 38.100 -5.202 -52.302 1.00 62.09 223 THR A C 1
ATOM 1827 O O . THR A 1 223 ? 39.225 -5.591 -52.597 1.00 62.09 223 THR A O 1
ATOM 1830 N N . GLU A 1 224 ? 37.910 -4.148 -51.503 1.00 62.84 224 GLU A N 1
ATOM 1831 C CA . GLU A 1 224 ? 38.996 -3.369 -50.885 1.00 62.84 224 GLU A CA 1
ATOM 1832 C C . GLU A 1 224 ? 39.664 -4.157 -49.739 1.00 62.84 224 GLU A C 1
ATOM 1834 O O . GLU A 1 224 ? 40.871 -4.054 -49.536 1.00 62.84 224 GLU A O 1
ATOM 1839 N N . ILE A 1 225 ? 38.903 -5.002 -49.030 1.00 59.75 225 ILE A N 1
ATOM 1840 C CA . ILE A 1 225 ? 39.408 -5.869 -47.947 1.00 59.75 225 ILE A CA 1
ATOM 1841 C C . ILE A 1 225 ? 40.412 -6.906 -48.477 1.00 59.75 225 ILE A C 1
ATOM 1843 O O . ILE A 1 225 ? 41.436 -7.140 -47.840 1.00 59.75 225 ILE A O 1
ATOM 1847 N N . ARG A 1 226 ? 40.167 -7.492 -49.660 1.00 54.28 226 ARG A N 1
ATOM 1848 C CA . ARG A 1 226 ? 41.091 -8.464 -50.281 1.00 54.28 226 ARG A CA 1
ATOM 1849 C C . ARG A 1 226 ? 42.429 -7.844 -50.694 1.00 54.28 226 ARG A C 1
ATOM 1851 O O . ARG A 1 226 ? 43.443 -8.528 -50.642 1.00 54.28 226 ARG A O 1
ATOM 1858 N N . ASN A 1 227 ? 42.440 -6.559 -51.048 1.00 51.53 227 ASN A N 1
ATOM 1859 C CA . ASN A 1 227 ? 43.651 -5.842 -51.465 1.00 51.53 227 ASN A CA 1
ATOM 1860 C C . ASN A 1 227 ? 44.440 -5.251 -50.281 1.00 51.53 227 ASN A C 1
ATOM 1862 O O . ASN A 1 227 ? 45.601 -4.881 -50.434 1.00 51.53 227 ASN A O 1
ATOM 1866 N N . HIS A 1 228 ? 43.837 -5.187 -49.091 1.00 53.34 228 HIS A N 1
ATOM 1867 C CA . HIS A 1 228 ? 44.473 -4.768 -47.839 1.00 53.34 228 HIS A CA 1
ATOM 1868 C C . HIS A 1 228 ? 44.825 -5.948 -46.922 1.00 53.34 228 HIS A C 1
ATOM 1870 O O . HIS A 1 228 ? 44.823 -5.814 -45.697 1.00 53.34 228 HIS A O 1
ATOM 1876 N N . VAL A 1 229 ? 45.229 -7.092 -47.488 1.00 50.12 229 VAL A N 1
ATOM 1877 C CA . VAL A 1 229 ? 46.025 -8.076 -46.732 1.00 50.12 229 VAL A CA 1
ATOM 1878 C C . VAL A 1 229 ? 47.443 -7.517 -46.558 1.00 50.12 229 VAL A C 1
ATOM 1880 O O . VAL A 1 229 ? 48.405 -7.976 -47.160 1.00 50.12 229 VAL A O 1
ATOM 1883 N N . ILE A 1 230 ? 47.567 -6.468 -45.746 1.00 43.66 230 ILE A N 1
ATOM 1884 C CA . ILE A 1 230 ? 48.830 -5.974 -45.205 1.00 43.66 230 ILE A CA 1
ATOM 1885 C C . ILE A 1 230 ? 48.601 -5.712 -43.718 1.00 43.66 230 ILE A C 1
ATOM 1887 O O . ILE A 1 230 ? 48.020 -4.708 -43.325 1.00 43.66 230 ILE A O 1
ATOM 1891 N N . SER A 1 231 ? 49.051 -6.673 -42.909 1.00 43.91 231 SER A N 1
ATOM 1892 C CA . SER A 1 231 ? 49.637 -6.519 -41.572 1.00 43.91 231 SER A CA 1
ATOM 1893 C C . SER A 1 231 ? 49.259 -5.270 -40.752 1.00 43.91 231 SER A C 1
ATOM 1895 O O . SER A 1 231 ? 50.125 -4.558 -40.246 1.00 43.91 231 SER A O 1
ATOM 1897 N N . THR A 1 232 ? 47.978 -5.048 -40.485 1.00 39.91 232 THR A N 1
ATOM 1898 C CA . THR A 1 232 ? 47.567 -4.373 -39.252 1.00 39.91 232 THR A CA 1
ATOM 1899 C C . THR A 1 232 ? 46.932 -5.417 -38.371 1.00 39.91 232 THR A C 1
ATOM 1901 O O . THR A 1 232 ? 45.786 -5.803 -38.580 1.00 39.91 232 THR A O 1
ATOM 1904 N N . LYS A 1 233 ? 47.733 -5.894 -37.414 1.00 42.56 233 LYS A N 1
ATOM 1905 C CA . LYS A 1 233 ? 47.299 -6.458 -36.138 1.00 42.56 233 LYS A CA 1
ATOM 1906 C C . LYS A 1 233 ? 45.809 -6.175 -35.900 1.00 42.56 233 LYS A C 1
ATOM 1908 O O . LYS A 1 233 ? 45.444 -5.048 -35.566 1.00 42.56 233 LYS A O 1
ATOM 1913 N N . ILE A 1 234 ? 44.975 -7.206 -36.046 1.00 44.78 234 ILE A N 1
ATOM 1914 C CA . ILE A 1 234 ? 43.649 -7.283 -35.428 1.00 44.78 234 ILE A CA 1
ATOM 1915 C C . ILE A 1 234 ? 43.918 -7.307 -33.919 1.00 44.78 234 ILE A C 1
ATOM 1917 O O . ILE A 1 234 ? 43.945 -8.346 -33.276 1.00 44.78 234 ILE A O 1
ATOM 1921 N N . VAL A 1 235 ? 44.316 -6.170 -33.362 1.00 49.72 235 VAL A N 1
ATOM 1922 C CA . VAL A 1 235 ? 44.701 -6.035 -31.965 1.00 49.72 235 VAL A CA 1
ATOM 1923 C C . VAL A 1 235 ? 43.895 -4.878 -31.419 1.00 49.72 235 VAL A C 1
ATOM 1925 O O . VAL A 1 235 ? 44.109 -3.725 -31.785 1.00 49.72 235 VAL A O 1
ATOM 1928 N N . ARG A 1 236 ? 43.009 -5.246 -30.488 1.00 47.47 236 ARG A N 1
ATOM 1929 C CA . ARG A 1 236 ? 42.313 -4.388 -29.518 1.00 47.47 236 ARG A CA 1
ATOM 1930 C C . ARG A 1 236 ? 41.078 -3.628 -30.010 1.00 47.47 236 ARG A C 1
ATOM 1932 O O . ARG A 1 236 ? 40.950 -2.449 -29.711 1.00 47.47 236 ARG A O 1
ATOM 1939 N N . ASN A 1 237 ? 40.117 -4.312 -30.629 1.00 52.59 237 ASN A N 1
ATOM 1940 C CA . ASN A 1 237 ? 38.707 -3.904 -30.480 1.00 52.59 237 ASN A CA 1
ATOM 1941 C C . ASN A 1 237 ? 37.985 -4.751 -29.426 1.00 52.59 237 ASN A C 1
ATOM 1943 O O . ASN A 1 237 ? 37.250 -4.185 -28.628 1.00 52.59 237 ASN A O 1
ATOM 1947 N N . GLU A 1 238 ? 38.275 -6.053 -29.325 1.00 51.22 238 GLU A N 1
ATOM 1948 C CA . GLU A 1 238 ? 37.707 -6.898 -28.263 1.00 51.22 238 GLU A CA 1
ATOM 1949 C C . GLU A 1 238 ? 38.080 -6.396 -26.873 1.00 51.22 238 GLU A C 1
ATOM 1951 O O . GLU A 1 238 ? 37.193 -6.118 -26.092 1.00 51.22 238 GLU A O 1
ATOM 1956 N N . VAL A 1 239 ? 39.359 -6.132 -26.586 1.00 54.50 239 VAL A N 1
ATOM 1957 C CA . VAL A 1 239 ? 39.772 -5.627 -25.259 1.00 54.50 239 VAL A CA 1
ATOM 1958 C C . VAL A 1 239 ? 39.055 -4.323 -24.877 1.00 54.50 239 VAL A C 1
ATOM 1960 O O . VAL A 1 239 ? 38.702 -4.135 -23.717 1.00 54.50 239 VAL A O 1
ATOM 1963 N N . TYR A 1 240 ? 38.810 -3.429 -25.843 1.00 53.22 240 TYR A N 1
ATOM 1964 C CA . TYR A 1 240 ? 38.088 -2.177 -25.597 1.00 53.22 240 TYR A CA 1
ATOM 1965 C C . TYR A 1 240 ? 36.586 -2.401 -25.401 1.00 53.22 240 TYR A C 1
ATOM 1967 O O . TYR A 1 240 ? 36.007 -1.814 -24.491 1.00 53.22 240 TYR A O 1
ATOM 1975 N N . LEU A 1 241 ? 35.961 -3.255 -26.213 1.00 53.28 241 LEU A N 1
ATOM 1976 C CA . LEU A 1 241 ? 34.550 -3.612 -26.071 1.00 53.28 241 LEU A CA 1
ATOM 1977 C C . LEU A 1 241 ? 34.306 -4.385 -24.772 1.00 53.28 241 LEU A C 1
ATOM 1979 O O . LEU A 1 241 ? 33.402 -4.030 -24.029 1.00 53.28 241 LEU A O 1
ATOM 1983 N N . THR A 1 242 ? 35.160 -5.350 -24.435 1.00 62.94 242 THR A N 1
ATOM 1984 C CA . THR A 1 242 ? 35.148 -6.077 -23.161 1.00 62.94 242 THR A CA 1
ATOM 1985 C C . THR A 1 242 ? 35.340 -5.127 -21.982 1.00 62.94 242 THR A C 1
ATOM 1987 O O . THR A 1 242 ? 34.640 -5.256 -20.989 1.00 62.94 242 THR A O 1
ATOM 1990 N N . ALA A 1 243 ? 36.225 -4.128 -22.077 1.00 63.88 243 ALA A N 1
ATOM 1991 C CA . ALA A 1 243 ? 36.379 -3.127 -21.019 1.00 63.88 243 ALA A CA 1
ATOM 1992 C C . ALA A 1 243 ? 35.129 -2.245 -20.852 1.00 63.88 243 ALA A C 1
ATOM 1994 O O . ALA A 1 243 ? 34.754 -1.936 -19.721 1.00 63.88 243 ALA A O 1
ATOM 1995 N N . ILE A 1 244 ? 34.464 -1.864 -21.948 1.00 63.53 244 ILE A N 1
ATOM 1996 C CA . ILE A 1 244 ? 33.209 -1.098 -21.898 1.00 63.53 244 ILE A CA 1
ATOM 1997 C C . ILE A 1 244 ? 32.087 -1.953 -21.299 1.00 63.53 244 ILE A C 1
ATOM 1999 O O . ILE A 1 244 ? 31.411 -1.490 -20.385 1.00 63.53 244 ILE A O 1
ATOM 2003 N N . ILE A 1 245 ? 31.941 -3.202 -21.752 1.00 70.88 245 ILE A N 1
ATOM 2004 C CA . ILE A 1 245 ? 30.945 -4.156 -21.247 1.00 70.88 245 ILE A CA 1
ATOM 2005 C C . ILE A 1 245 ? 31.172 -4.417 -19.757 1.00 70.88 245 ILE A C 1
ATOM 2007 O O . ILE A 1 245 ? 30.243 -4.272 -18.976 1.00 70.88 245 ILE A O 1
ATOM 2011 N N . ASN A 1 246 ? 32.408 -4.690 -19.333 1.00 75.19 246 ASN A N 1
ATOM 2012 C CA . ASN A 1 246 ? 32.722 -4.930 -17.923 1.00 75.19 246 ASN A CA 1
ATOM 2013 C C . ASN A 1 246 ? 32.441 -3.699 -17.051 1.00 75.19 246 ASN A C 1
ATOM 2015 O O . ASN A 1 246 ? 31.933 -3.841 -15.943 1.00 75.19 246 ASN A O 1
ATOM 2019 N N . THR A 1 247 ? 32.739 -2.492 -17.547 1.00 78.38 247 THR A N 1
ATOM 2020 C CA . THR A 1 247 ? 32.411 -1.245 -16.834 1.00 78.38 247 THR A CA 1
ATOM 2021 C C . THR A 1 247 ? 30.894 -1.068 -16.698 1.00 78.38 247 THR A C 1
ATOM 2023 O O . THR A 1 247 ? 30.412 -0.684 -15.636 1.00 78.38 247 THR A O 1
ATOM 2026 N N . GLN A 1 248 ? 30.126 -1.373 -17.749 1.00 72.50 248 GLN A N 1
ATOM 2027 C CA . GLN A 1 248 ? 28.662 -1.308 -17.706 1.00 72.50 248 GLN A CA 1
ATOM 2028 C C . GLN A 1 248 ? 28.060 -2.378 -16.785 1.00 72.50 248 GLN A C 1
ATOM 2030 O O . GLN A 1 248 ? 27.149 -2.074 -16.020 1.00 72.50 248 GLN A O 1
ATOM 2035 N N . GLU A 1 249 ? 28.601 -3.597 -16.793 1.00 83.75 249 GLU A N 1
ATOM 2036 C CA . GLU A 1 249 ? 28.190 -4.692 -15.909 1.00 83.75 249 GLU A CA 1
ATOM 2037 C C . GLU A 1 249 ? 28.431 -4.332 -14.432 1.00 83.75 249 GLU A C 1
ATOM 2039 O O . GLU A 1 249 ? 27.556 -4.528 -13.590 1.00 83.75 249 GLU A O 1
ATOM 2044 N N . GLN A 1 250 ? 29.587 -3.734 -14.118 1.00 84.25 250 GLN A N 1
ATOM 2045 C CA . GLN A 1 250 ? 29.907 -3.250 -12.771 1.00 84.25 250 GLN A CA 1
ATOM 2046 C C . GLN A 1 250 ? 28.942 -2.158 -12.300 1.00 84.25 250 GLN A C 1
ATOM 2048 O O . GLN A 1 250 ? 28.486 -2.201 -11.157 1.00 84.25 250 GLN A O 1
ATOM 2053 N N . GLU A 1 251 ? 28.587 -1.211 -13.170 1.00 78.75 251 GLU A N 1
ATOM 2054 C CA . GLU A 1 251 ? 27.633 -0.157 -12.819 1.00 78.75 251 GLU A CA 1
ATOM 2055 C C . GLU A 1 251 ? 26.216 -0.718 -12.614 1.00 78.75 251 GLU A C 1
ATOM 2057 O O . GLU A 1 251 ? 25.534 -0.340 -11.663 1.00 78.75 251 GLU A O 1
ATOM 2062 N N . ILE A 1 252 ? 25.793 -1.695 -13.424 1.00 84.38 252 ILE A N 1
ATOM 2063 C CA . ILE A 1 252 ? 24.523 -2.412 -13.221 1.00 84.38 252 ILE A CA 1
ATOM 2064 C C . ILE A 1 252 ? 24.520 -3.146 -11.876 1.00 84.38 252 ILE A C 1
ATOM 2066 O O . ILE A 1 252 ? 23.525 -3.090 -11.152 1.00 84.38 252 ILE A O 1
ATOM 2070 N N . GLN A 1 253 ? 25.615 -3.815 -11.505 1.00 81.69 253 GLN A N 1
ATOM 2071 C CA . GLN A 1 253 ? 25.716 -4.476 -10.202 1.00 81.69 253 GLN A CA 1
ATOM 2072 C C . GLN A 1 253 ? 25.669 -3.480 -9.043 1.00 81.69 253 GLN A C 1
ATOM 2074 O O . GLN A 1 253 ? 24.973 -3.726 -8.058 1.00 81.69 253 GLN A O 1
ATOM 2079 N N . ARG A 1 254 ? 26.338 -2.332 -9.177 1.00 89.25 254 ARG A N 1
ATOM 2080 C CA . ARG A 1 254 ? 26.286 -1.259 -8.182 1.00 89.25 254 ARG A CA 1
ATOM 2081 C C . ARG A 1 254 ? 24.866 -0.722 -8.006 1.00 89.25 254 ARG A C 1
ATOM 2083 O O . ARG A 1 254 ? 24.404 -0.584 -6.878 1.00 89.25 254 ARG A O 1
ATOM 2090 N N . LEU A 1 255 ? 24.155 -0.472 -9.105 1.00 80.50 255 LEU A N 1
ATOM 2091 C CA . LEU A 1 255 ? 22.763 -0.020 -9.073 1.00 80.50 255 LEU A CA 1
ATOM 2092 C C . LEU A 1 255 ? 21.832 -1.072 -8.459 1.00 80.50 255 LEU A C 1
ATOM 2094 O O . LEU A 1 255 ? 20.943 -0.715 -7.692 1.00 80.50 255 LEU A O 1
ATOM 2098 N N . ARG A 1 256 ? 22.054 -2.365 -8.731 1.00 82.69 256 ARG A N 1
ATOM 2099 C CA . ARG A 1 256 ? 21.316 -3.457 -8.073 1.00 82.69 256 ARG A CA 1
ATOM 2100 C C . ARG A 1 256 ? 21.576 -3.505 -6.571 1.00 82.69 256 ARG A C 1
ATOM 2102 O O . ARG A 1 256 ? 20.626 -3.683 -5.821 1.00 82.69 256 ARG A O 1
ATOM 2109 N N . ALA A 1 257 ? 22.821 -3.323 -6.132 1.00 84.81 257 ALA A N 1
ATOM 2110 C CA . ALA A 1 257 ? 23.157 -3.271 -4.711 1.00 84.81 257 ALA A CA 1
ATOM 2111 C C . ALA A 1 257 ? 22.450 -2.101 -4.010 1.00 84.81 257 ALA A C 1
ATOM 2113 O O . ALA A 1 257 ? 21.793 -2.318 -2.998 1.00 84.81 257 ALA A O 1
ATOM 2114 N N . ILE A 1 258 ? 22.487 -0.903 -4.605 1.00 83.50 258 ILE A N 1
ATOM 2115 C CA . ILE A 1 258 ? 21.767 0.276 -4.097 1.00 83.50 258 ILE A CA 1
ATOM 2116 C C . ILE A 1 258 ? 20.255 0.017 -4.049 1.00 83.50 258 ILE A C 1
ATOM 2118 O O . ILE A 1 258 ? 19.600 0.354 -3.069 1.00 83.50 258 ILE A O 1
ATOM 2122 N N . ASN A 1 259 ? 19.687 -0.601 -5.087 1.00 78.88 259 ASN A N 1
ATOM 2123 C CA . ASN A 1 259 ? 18.261 -0.918 -5.124 1.00 78.88 259 ASN A CA 1
ATOM 2124 C C . ASN A 1 259 ? 17.870 -1.940 -4.045 1.00 78.88 259 ASN A C 1
ATOM 2126 O O . ASN A 1 259 ? 16.842 -1.785 -3.398 1.00 78.88 259 ASN A O 1
ATOM 2130 N N . ASN A 1 260 ? 18.702 -2.956 -3.814 1.00 80.19 260 ASN A N 1
ATOM 2131 C CA . ASN A 1 260 ? 18.483 -3.936 -2.751 1.00 80.19 260 ASN A CA 1
ATOM 2132 C C . ASN A 1 260 ? 18.617 -3.307 -1.359 1.00 80.19 260 ASN A C 1
ATOM 2134 O O . ASN A 1 260 ? 17.859 -3.658 -0.466 1.00 80.19 260 ASN A O 1
ATOM 2138 N N . GLU A 1 261 ? 19.541 -2.366 -1.172 1.00 78.94 261 GLU A N 1
ATOM 2139 C CA . GLU A 1 261 ? 19.697 -1.619 0.078 1.00 78.94 261 GLU A CA 1
ATOM 2140 C C . GLU A 1 261 ? 18.498 -0.695 0.332 1.00 78.94 261 GLU A C 1
ATOM 2142 O O . GLU A 1 261 ? 17.987 -0.636 1.445 1.00 78.94 261 GLU A O 1
ATOM 2147 N N . LEU A 1 262 ? 17.969 -0.044 -0.709 1.00 73.50 262 LEU A N 1
ATOM 2148 C CA . LEU A 1 262 ? 16.721 0.720 -0.633 1.00 73.50 262 LEU A CA 1
ATOM 2149 C C . LEU A 1 262 ? 15.525 -0.171 -0.276 1.00 73.50 262 LEU A C 1
ATOM 2151 O O . LEU A 1 262 ? 14.751 0.193 0.605 1.00 73.50 262 LEU A O 1
ATOM 2155 N N . ILE A 1 263 ? 15.393 -1.339 -0.910 1.00 73.19 263 ILE A N 1
ATOM 2156 C CA . ILE A 1 263 ? 14.349 -2.323 -0.582 1.00 73.19 263 ILE A CA 1
ATOM 2157 C C . ILE A 1 263 ? 14.505 -2.795 0.866 1.00 73.19 263 ILE A C 1
ATOM 2159 O O . ILE A 1 263 ? 13.543 -2.751 1.623 1.00 73.19 263 ILE A O 1
ATOM 2163 N N . SER A 1 264 ? 15.721 -3.151 1.283 1.00 74.88 264 SER A N 1
ATOM 2164 C CA . SER A 1 264 ? 16.008 -3.578 2.653 1.00 74.88 264 SER A CA 1
ATOM 2165 C C . SER A 1 264 ? 15.740 -2.473 3.672 1.00 74.88 264 SER A C 1
ATOM 2167 O O . SER A 1 264 ? 15.291 -2.774 4.769 1.00 74.88 264 SER A O 1
ATOM 2169 N N . ASN A 1 265 ? 15.992 -1.205 3.340 1.00 72.88 265 ASN A N 1
ATOM 2170 C CA . ASN A 1 265 ? 15.692 -0.071 4.212 1.00 72.88 265 ASN A CA 1
ATOM 2171 C C . ASN A 1 265 ? 14.184 0.194 4.293 1.00 72.88 265 ASN A C 1
ATOM 2173 O O . ASN A 1 265 ? 13.684 0.522 5.364 1.00 72.88 265 ASN A O 1
ATOM 2177 N N . ILE A 1 266 ? 13.438 -0.004 3.203 1.00 67.06 266 ILE A N 1
ATOM 2178 C CA . ILE A 1 266 ? 11.968 0.026 3.214 1.00 67.06 266 ILE A CA 1
ATOM 2179 C C . ILE A 1 266 ? 11.420 -1.113 4.089 1.00 67.06 266 ILE A C 1
ATOM 2181 O O . ILE A 1 266 ? 10.530 -0.887 4.907 1.00 67.06 266 ILE A O 1
ATOM 2185 N N . GLU A 1 267 ? 11.984 -2.316 3.980 1.00 63.31 267 GLU A N 1
ATOM 2186 C CA . GLU A 1 267 ? 11.636 -3.469 4.819 1.00 63.31 267 GLU A CA 1
ATOM 2187 C C . GLU A 1 267 ? 12.051 -3.269 6.288 1.00 63.31 267 GLU A C 1
ATOM 2189 O O . GLU A 1 267 ? 11.314 -3.661 7.194 1.00 63.31 267 GLU A O 1
ATOM 2194 N N . ALA A 1 268 ? 13.181 -2.604 6.551 1.00 56.62 268 ALA A N 1
ATOM 2195 C CA . ALA A 1 268 ? 13.661 -2.244 7.888 1.00 56.62 268 ALA A CA 1
ATOM 2196 C C . ALA A 1 268 ? 12.776 -1.178 8.552 1.00 56.62 268 ALA A C 1
ATOM 2198 O O . ALA A 1 268 ? 12.423 -1.303 9.720 1.00 56.62 268 ALA A O 1
ATOM 2199 N N . VAL A 1 269 ? 12.339 -0.161 7.805 1.00 55.25 269 VAL A N 1
ATOM 2200 C CA . VAL A 1 269 ? 11.344 0.819 8.277 1.00 55.25 269 VAL A CA 1
ATOM 2201 C C . VAL A 1 269 ? 9.988 0.139 8.506 1.00 55.25 269 VAL A C 1
ATOM 2203 O O . VAL A 1 269 ? 9.308 0.435 9.488 1.00 55.25 269 VAL A O 1
ATOM 2206 N N . GLY A 1 270 ? 9.634 -0.844 7.673 1.00 49.06 270 GLY A N 1
ATOM 2207 C CA . GLY A 1 270 ? 8.475 -1.713 7.881 1.00 49.06 270 GLY A CA 1
ATOM 2208 C C . GLY A 1 270 ? 8.578 -2.610 9.122 1.00 49.06 270 GLY A C 1
ATOM 2209 O O . GLY A 1 270 ? 7.559 -2.890 9.742 1.00 49.06 270 GLY A O 1
ATOM 2210 N N . SER A 1 271 ? 9.781 -3.022 9.536 1.00 44.53 271 SER A N 1
ATOM 2211 C CA . SER A 1 271 ? 10.019 -3.895 10.702 1.00 44.53 271 SER A CA 1
ATOM 2212 C C . SER A 1 271 ? 10.369 -3.145 11.997 1.00 44.53 271 SER A C 1
ATOM 2214 O O . SER A 1 271 ? 10.147 -3.673 13.091 1.00 44.53 271 SER A O 1
ATOM 2216 N N . HIS A 1 272 ? 10.785 -1.878 11.923 1.00 39.25 272 HIS A N 1
ATOM 2217 C CA . HIS A 1 272 ? 10.836 -0.975 13.080 1.00 39.25 272 HIS A CA 1
ATOM 2218 C C . HIS A 1 272 ? 9.451 -0.532 13.568 1.00 39.25 272 HIS A C 1
ATOM 2220 O O . HIS A 1 272 ? 9.318 -0.139 14.723 1.00 39.25 272 HIS A O 1
ATOM 2226 N N . LEU A 1 273 ? 8.401 -0.708 12.760 1.00 38.53 273 LEU A N 1
ATOM 2227 C CA . LEU A 1 273 ? 7.012 -0.645 13.233 1.00 38.53 273 LEU A CA 1
ATOM 2228 C C . LEU A 1 273 ? 6.591 -1.871 14.072 1.00 38.53 273 LEU A C 1
ATOM 2230 O O . LEU A 1 273 ? 5.526 -1.836 14.677 1.00 38.53 273 LEU A O 1
ATOM 2234 N N . TYR A 1 274 ? 7.420 -2.922 14.157 1.00 38.34 274 TYR A N 1
ATOM 2235 C CA . TYR A 1 274 ? 7.124 -4.161 14.896 1.00 38.34 274 TYR A CA 1
ATOM 2236 C C . TYR A 1 274 ? 8.055 -4.442 16.091 1.00 38.34 274 TYR A C 1
ATOM 2238 O O . TYR A 1 274 ? 7.930 -5.500 16.706 1.00 38.34 274 TYR A O 1
ATOM 2246 N N . THR A 1 275 ? 8.993 -3.551 16.442 1.00 33.56 275 THR A N 1
ATOM 2247 C CA . THR A 1 275 ? 10.007 -3.837 17.488 1.00 33.56 275 THR A CA 1
ATOM 2248 C C . THR A 1 275 ? 10.082 -2.859 18.662 1.00 33.56 275 THR A C 1
ATOM 2250 O O . THR A 1 275 ? 10.836 -3.116 19.598 1.00 33.56 275 THR A O 1
ATOM 2253 N N . THR A 1 276 ? 9.265 -1.808 18.711 1.00 35.78 276 THR A N 1
ATOM 2254 C CA . THR A 1 276 ? 9.045 -1.046 19.953 1.00 35.78 276 THR A CA 1
ATOM 2255 C C . THR A 1 276 ? 7.682 -1.392 20.526 1.00 35.78 276 THR A C 1
ATOM 2257 O O . THR A 1 276 ? 6.717 -0.708 20.218 1.00 35.78 276 THR A O 1
ATOM 2260 N N . ASP A 1 277 ? 7.617 -2.488 21.280 1.00 36.56 277 ASP A N 1
ATOM 2261 C CA . ASP A 1 277 ? 6.690 -2.691 22.402 1.00 36.56 277 ASP A CA 1
ATOM 2262 C C . ASP A 1 277 ? 7.097 -3.991 23.124 1.00 36.56 277 ASP A C 1
ATOM 2264 O O . ASP A 1 277 ? 6.610 -5.087 22.834 1.00 36.56 277 ASP A O 1
ATOM 2268 N N . TYR A 1 278 ? 8.050 -3.852 24.049 1.00 38.38 278 TYR A N 1
ATOM 2269 C CA . TYR A 1 278 ? 8.208 -4.721 25.216 1.00 38.38 278 TYR A CA 1
ATOM 2270 C C . TYR A 1 278 ? 8.030 -3.867 26.467 1.00 38.38 278 TYR A C 1
ATOM 2272 O O . TYR A 1 278 ? 8.584 -2.744 26.479 1.00 38.38 278 TYR A O 1
#

Organism: Acyrthosiphon pisum (NCBI:txid7029)

Foldseek 3Di:
DDDDDPPPDDAQKAWDADQEDELPDQKGKIKIFGDPVVDDADQQKKKFKAFPVDDDVVDGLDMDGQVVFDDPDPGIGIDIDGSVSRVVVADQPTWMWIFIAGPVRDTRDIYDIHGYDHPPHPPVPPDDDPDPPDCPPVCVVVVVVVVVVVVVVVVVVVVVVVVVVVVVVVVVVVVVVVVVVVVVVVVVVVVVVVVVVCQVVQHWDWDADPVRDIDIDHNDDPVRVVVPPDDDPPPDPCVVVVVVVVVVVVVVVVVVVVVVVVVVVVVVVVCVVVPPDD

pLDDT: mean 76.14, std 18.12, range [30.88, 97.12]

Radius of gyration: 34.97 Å; chains: 1; bounding box: 94×44×94 Å

Sequence (278 aa):
MDEVPKNMESPAVILETNKRYFIEDKFLIVNCFYDQKKISPWLKDWIGLYPCDNVKLYEPLIFEYVMDHPRIDGSCYKIKFVPQLFAKSIHCSGKYQFVYVDSYFKVIATSDPIQFVHKNDCNCNSSLSQSNCMVHIKIGQDINSVVQRLKCLEARLLEFEKGKQEAMELNEQLVQKLKACEMLRSRGEQFIDGLYKALDQGKPVKLTNSKGHTRWIKRMRTTEIRNHVISTKIVRNEVYLTAIINTQEQEIQRLRAINNELISNIEAVGSHLYTTDY

Secondary structure (DSSP, 8-state):
--------PPPSEEEE--SEEETT-S-EEEEEEE-TTT----TT-EEEEEETT---TT--SEEEEGGGSPEEETTEEEEEE-GGGTGGG--TT--EEEEEE-TTS-EEEEPPPBEEE-SS------------SSHHHHHHHHHHHHHHHHHHHHHHHHHHHHHHHHHHHHHHHHHHHHHHHHHHHHHHHHHHHHHHHHHHTT--EEEE-TTS-EEEE-PPPHHHHHHT-S-----SSHHHHHHHHHHHHHHHHHHHHHHHHHHHHHHHHHHHTTSS--